Protein AF-A0A7J3NU57-F1 (afdb_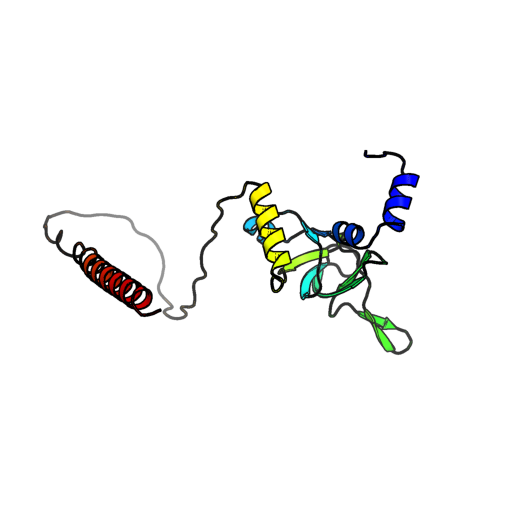monomer_lite)

Structure (mmCIF, N/CA/C/O backbone):
data_AF-A0A7J3NU57-F1
#
_entry.id   AF-A0A7J3NU57-F1
#
loop_
_atom_site.group_PDB
_atom_site.id
_atom_site.type_symbol
_atom_site.label_atom_id
_atom_site.label_alt_id
_atom_site.label_comp_id
_atom_site.label_asym_id
_atom_site.label_entity_id
_atom_site.label_seq_id
_atom_site.pdbx_PDB_ins_code
_atom_site.Cartn_x
_atom_site.Cartn_y
_atom_site.Cartn_z
_atom_site.occupancy
_atom_site.B_iso_or_equiv
_atom_site.auth_seq_id
_atom_site.auth_comp_id
_atom_site.auth_asym_id
_atom_site.auth_atom_id
_atom_site.pdbx_PDB_model_num
ATOM 1 N N . MET A 1 1 ? 10.333 -5.906 22.314 1.00 65.88 1 MET A N 1
ATOM 2 C CA . MET A 1 1 ? 11.473 -4.963 22.363 1.00 65.88 1 MET A CA 1
ATOM 3 C C . MET A 1 1 ? 11.631 -4.238 21.027 1.00 65.88 1 MET A C 1
ATOM 5 O O . MET A 1 1 ? 11.794 -4.886 19.993 1.00 65.88 1 MET A O 1
ATOM 9 N N . GLN A 1 2 ? 11.522 -2.908 21.019 1.00 83.12 2 GLN A N 1
ATOM 10 C CA . GLN A 1 2 ? 11.819 -2.082 19.842 1.00 83.12 2 GLN A CA 1
ATOM 11 C C . GLN A 1 2 ? 13.312 -1.717 19.853 1.00 83.12 2 GLN A C 1
ATOM 13 O O . GLN A 1 2 ? 13.896 -1.556 20.916 1.00 83.12 2 GLN A O 1
ATOM 18 N N . SER A 1 3 ? 13.955 -1.664 18.684 1.00 91.00 3 SER A N 1
ATOM 19 C CA . SER A 1 3 ? 15.371 -1.292 18.563 1.00 91.00 3 SER A CA 1
ATOM 20 C C . SER A 1 3 ? 15.477 -0.050 17.695 1.00 91.00 3 SER A C 1
ATOM 22 O O . SER A 1 3 ? 14.965 -0.067 16.577 1.00 91.00 3 SER A O 1
ATOM 24 N N . SER A 1 4 ? 16.157 0.986 18.181 1.00 93.44 4 SER A N 1
ATOM 25 C CA . SER A 1 4 ? 16.386 2.238 17.443 1.00 93.44 4 SER A CA 1
ATOM 26 C C . SER A 1 4 ? 17.528 2.143 16.422 1.00 93.44 4 SER A C 1
ATOM 28 O O . SER A 1 4 ? 17.742 3.075 15.659 1.00 93.44 4 SER A O 1
ATOM 30 N N . LYS A 1 5 ? 18.268 1.022 16.378 1.00 96.56 5 LYS A N 1
ATOM 31 C CA . LYS A 1 5 ? 19.417 0.833 15.475 1.00 96.56 5 LYS A CA 1
ATOM 32 C C . LYS A 1 5 ? 18.944 0.632 14.021 1.00 96.56 5 LYS A C 1
ATOM 34 O O . LYS A 1 5 ? 18.328 -0.408 13.750 1.00 96.56 5 LYS A O 1
ATOM 39 N N . PRO A 1 6 ? 19.289 1.523 13.065 1.00 96.19 6 PRO A N 1
ATOM 40 C CA . PRO A 1 6 ? 18.802 1.440 11.683 1.00 96.19 6 PRO A CA 1
ATOM 41 C C . PRO A 1 6 ? 19.167 0.128 10.980 1.00 96.19 6 PRO A C 1
ATOM 43 O O . PRO A 1 6 ? 18.325 -0.480 10.319 1.00 96.19 6 PRO A O 1
ATOM 46 N N . SER A 1 7 ? 20.389 -0.374 11.180 1.00 96.31 7 SER A N 1
ATOM 47 C CA . SER A 1 7 ? 20.857 -1.620 10.555 1.00 96.31 7 SER A CA 1
ATOM 48 C C . SER A 1 7 ? 20.013 -2.829 10.973 1.00 96.31 7 SER A C 1
ATOM 50 O O . SER A 1 7 ? 19.651 -3.659 10.138 1.00 96.31 7 SER A O 1
ATOM 52 N N . LYS A 1 8 ? 19.613 -2.900 12.253 1.00 95.12 8 LYS A N 1
ATOM 53 C CA . LYS A 1 8 ? 18.743 -3.973 12.764 1.00 95.12 8 LYS A CA 1
ATOM 54 C C . LYS A 1 8 ? 17.322 -3.866 12.205 1.00 95.12 8 LYS A C 1
ATOM 56 O O . LYS A 1 8 ? 16.709 -4.889 11.906 1.00 95.12 8 LYS A O 1
ATOM 61 N N . GLN A 1 9 ? 16.803 -2.648 12.040 1.00 94.06 9 GLN A N 1
ATOM 62 C CA . GLN A 1 9 ? 15.477 -2.415 11.460 1.00 94.06 9 GLN A CA 1
ATOM 63 C C . GLN A 1 9 ? 15.424 -2.798 9.975 1.00 94.06 9 GLN A C 1
ATOM 65 O O . GLN A 1 9 ? 14.513 -3.518 9.568 1.00 94.06 9 GLN A O 1
ATOM 70 N N . ARG A 1 10 ? 16.430 -2.398 9.182 1.00 94.56 10 ARG A N 1
ATOM 71 C CA . ARG A 1 10 ? 16.537 -2.770 7.761 1.00 94.56 10 ARG A CA 1
ATOM 72 C C . ARG A 1 10 ? 16.638 -4.286 7.591 1.00 94.56 10 ARG A C 1
ATOM 74 O O . ARG A 1 10 ? 15.855 -4.860 6.840 1.00 94.56 10 ARG A O 1
ATOM 81 N N . LYS A 1 11 ? 17.518 -4.949 8.358 1.00 95.12 11 LYS A N 1
ATOM 82 C CA . LYS A 1 11 ? 17.659 -6.418 8.340 1.00 95.12 11 LYS A CA 1
ATOM 83 C C . LYS A 1 11 ? 16.328 -7.123 8.623 1.00 95.12 11 LYS A C 1
ATOM 85 O O . LYS A 1 11 ? 15.969 -8.054 7.908 1.00 95.12 11 LYS A O 1
ATOM 90 N N . ARG A 1 12 ? 15.561 -6.638 9.608 1.00 93.69 12 ARG A N 1
ATOM 91 C CA . ARG A 1 12 ? 14.235 -7.182 9.946 1.00 93.69 12 ARG A CA 1
ATOM 92 C C . ARG A 1 12 ? 13.240 -7.079 8.788 1.00 93.69 12 ARG A C 1
ATOM 94 O O . ARG A 1 12 ? 12.474 -8.012 8.591 1.00 93.69 12 ARG A O 1
ATOM 101 N N . LEU A 1 13 ? 13.243 -5.975 8.040 1.00 92.50 13 LEU A N 1
ATOM 102 C CA . LEU A 1 13 ? 12.336 -5.780 6.904 1.00 92.50 13 LEU A CA 1
ATOM 103 C C . LEU A 1 13 ? 12.678 -6.718 5.738 1.00 92.50 13 LEU A C 1
ATOM 10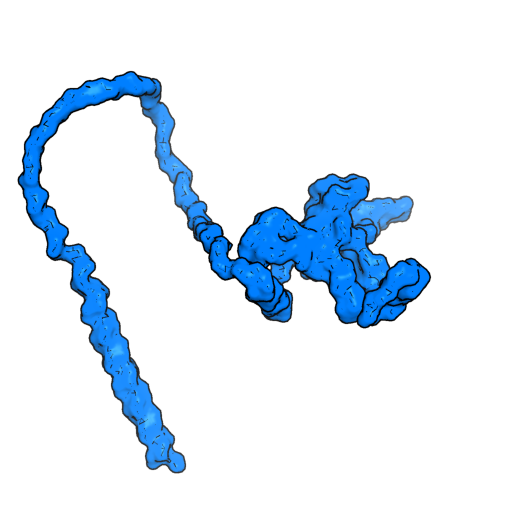5 O O . LEU A 1 13 ? 11.781 -7.336 5.163 1.00 92.50 13 LEU A O 1
ATOM 109 N N . PHE A 1 14 ? 13.965 -6.863 5.415 1.00 93.50 14 PHE A N 1
ATOM 110 C CA . PHE A 1 14 ? 14.414 -7.736 4.325 1.00 93.50 14 PHE A CA 1
ATOM 111 C C . PHE A 1 14 ? 14.212 -9.227 4.632 1.00 93.50 14 PHE A C 1
ATOM 113 O O . PHE A 1 14 ? 13.809 -9.987 3.753 1.00 93.50 14 PHE A O 1
ATOM 120 N N . GLN A 1 15 ? 14.437 -9.640 5.883 1.00 94.94 15 GLN A N 1
ATOM 121 C CA . GLN A 1 15 ? 14.336 -11.039 6.323 1.00 94.94 15 GLN A CA 1
ATOM 122 C C . GLN A 1 15 ? 12.949 -11.419 6.872 1.00 94.94 15 GLN A C 1
ATOM 124 O O . GLN A 1 15 ? 12.775 -12.514 7.400 1.00 94.94 15 GLN A O 1
ATOM 129 N N . ALA A 1 16 ? 11.952 -10.535 6.779 1.00 94.75 16 ALA A N 1
ATOM 130 C CA . ALA A 1 16 ? 10.621 -10.798 7.316 1.00 94.75 16 ALA A CA 1
ATOM 131 C C . ALA A 1 16 ? 9.966 -12.036 6.653 1.00 94.75 16 ALA A C 1
ATOM 133 O O . ALA A 1 16 ? 10.005 -12.152 5.425 1.00 94.75 16 ALA A O 1
ATOM 134 N N . PRO A 1 17 ? 9.300 -12.922 7.417 1.00 96.19 17 PRO A N 1
ATOM 135 C CA . PRO A 1 17 ? 8.424 -13.962 6.872 1.00 96.19 17 PRO A CA 1
ATOM 136 C C . PRO A 1 17 ? 7.126 -13.390 6.283 1.00 96.19 17 PRO A C 1
ATOM 138 O O . PRO A 1 17 ? 6.683 -12.305 6.671 1.00 96.19 17 PRO A O 1
ATOM 141 N N . ASP A 1 18 ? 6.447 -14.140 5.413 1.00 93.81 18 ASP A N 1
ATOM 142 C CA . ASP A 1 18 ? 5.299 -13.650 4.626 1.00 93.81 18 ASP A CA 1
ATOM 143 C C . ASP A 1 18 ? 4.120 -13.113 5.442 1.00 93.81 18 ASP A C 1
ATOM 145 O O . ASP A 1 18 ? 3.503 -12.114 5.061 1.00 93.81 18 ASP A O 1
ATOM 149 N N . HIS A 1 19 ? 3.810 -13.727 6.584 1.00 93.31 19 HIS A N 1
ATOM 150 C CA . HIS A 1 19 ? 2.737 -13.256 7.464 1.00 93.31 19 HIS A CA 1
ATOM 151 C C . HIS A 1 19 ? 3.058 -11.884 8.093 1.00 93.31 19 HIS A C 1
ATOM 153 O O . HIS A 1 19 ? 2.149 -11.118 8.422 1.00 93.31 19 HIS A O 1
ATOM 159 N N . ILE A 1 20 ? 4.347 -11.551 8.241 1.00 94.56 20 ILE A N 1
ATOM 160 C CA . ILE A 1 20 ? 4.811 -10.225 8.664 1.00 94.56 20 ILE A CA 1
ATOM 161 C C . ILE A 1 20 ? 4.818 -9.273 7.465 1.00 94.56 20 ILE A C 1
ATOM 163 O O . ILE A 1 20 ? 4.316 -8.154 7.587 1.00 94.56 20 ILE A O 1
ATOM 167 N N . ARG A 1 21 ? 5.282 -9.722 6.287 1.00 95.00 21 ARG A N 1
ATOM 168 C CA . ARG A 1 21 ? 5.251 -8.914 5.049 1.00 95.00 21 ARG A CA 1
ATOM 169 C C . ARG A 1 21 ? 3.845 -8.431 4.713 1.00 95.00 21 ARG A C 1
ATOM 171 O O . ARG A 1 21 ? 3.657 -7.270 4.360 1.00 95.00 21 ARG A O 1
ATOM 178 N N . TYR A 1 22 ? 2.847 -9.287 4.924 1.00 93.69 22 TYR A N 1
ATOM 179 C CA . TYR A 1 22 ? 1.434 -8.944 4.778 1.00 93.69 22 TYR A CA 1
ATOM 180 C C . TYR A 1 22 ? 1.027 -7.713 5.606 1.00 93.69 22 TYR A C 1
ATOM 182 O O . TYR A 1 22 ? 0.291 -6.856 5.123 1.00 93.69 22 TYR A O 1
ATOM 190 N N . LYS A 1 23 ? 1.536 -7.574 6.837 1.00 92.81 23 LYS A N 1
ATOM 191 C CA . LYS A 1 23 ? 1.236 -6.415 7.694 1.00 92.81 23 LYS A CA 1
ATOM 192 C C . LYS A 1 23 ? 1.899 -5.133 7.186 1.00 92.81 23 LYS A C 1
ATOM 194 O O . LYS A 1 23 ? 1.328 -4.060 7.356 1.00 92.81 23 LYS A O 1
ATOM 199 N N . HIS A 1 24 ? 3.079 -5.241 6.576 1.00 92.75 24 HIS A N 1
ATOM 200 C CA . HIS A 1 24 ? 3.798 -4.105 5.994 1.00 92.75 24 HIS A CA 1
ATOM 201 C C . HIS A 1 24 ? 3.143 -3.586 4.706 1.00 92.75 24 HIS A C 1
ATOM 203 O O . HIS A 1 24 ? 3.213 -2.392 4.426 1.00 92.75 24 HIS A O 1
ATOM 209 N N . LEU A 1 25 ? 2.437 -4.446 3.968 1.00 94.69 25 LEU A N 1
ATOM 210 C CA . LEU A 1 25 ? 1.707 -4.112 2.739 1.00 94.69 25 LEU A CA 1
ATOM 211 C C . LEU A 1 25 ? 0.348 -3.423 2.985 1.00 94.69 25 LEU A C 1
ATOM 213 O O . LEU A 1 25 ? -0.640 -3.678 2.294 1.00 94.69 25 LEU A O 1
ATOM 217 N N . SER A 1 26 ? 0.271 -2.545 3.984 1.00 95.62 26 SER A N 1
ATOM 218 C CA . SER A 1 26 ? -0.945 -1.783 4.280 1.00 95.62 26 SER A CA 1
ATOM 219 C C . SER A 1 26 ? -1.024 -0.483 3.487 1.00 95.62 26 SER A C 1
ATOM 221 O O . SER A 1 26 ? -0.039 0.253 3.426 1.00 95.62 26 SER A O 1
ATOM 223 N N . ALA A 1 27 ? -2.209 -0.162 2.970 1.00 96.69 27 ALA A N 1
ATOM 224 C CA . ALA A 1 27 ? -2.506 1.115 2.329 1.00 96.69 27 ALA A CA 1
ATOM 225 C C . ALA A 1 27 ? -3.570 1.903 3.121 1.00 96.69 27 ALA A C 1
ATOM 227 O O . ALA A 1 27 ? -4.408 1.309 3.816 1.00 96.69 27 ALA A O 1
ATOM 228 N N . PRO A 1 28 ? -3.538 3.247 3.074 1.00 96.44 28 PRO A N 1
ATOM 229 C CA . PRO A 1 28 ? -4.592 4.087 3.632 1.00 96.44 28 PRO A CA 1
ATOM 230 C C . PRO A 1 28 ? -5.934 3.858 2.926 1.00 96.44 28 PRO A C 1
ATOM 232 O O . PRO A 1 28 ? -5.987 3.694 1.709 1.00 96.44 28 PRO A O 1
ATOM 235 N N . LEU A 1 29 ? -7.018 3.892 3.700 1.00 96.06 29 LEU A N 1
ATOM 236 C CA . LEU A 1 29 ? -8.383 3.873 3.170 1.00 96.06 29 LEU A CA 1
ATOM 237 C C . LEU A 1 29 ? -8.817 5.276 2.715 1.00 96.06 29 LEU A C 1
ATOM 239 O O . LEU A 1 29 ? -8.337 6.283 3.255 1.00 96.06 29 LEU A O 1
ATOM 243 N N . SER A 1 30 ? -9.754 5.332 1.768 1.00 96.75 30 SER A N 1
ATOM 244 C CA . SER A 1 30 ? -10.418 6.568 1.354 1.00 96.75 30 SER A CA 1
ATOM 245 C C . SER A 1 30 ? -11.133 7.247 2.530 1.00 96.75 30 SER A C 1
ATOM 247 O O . SER A 1 30 ? -11.535 6.580 3.487 1.00 96.75 30 SER A O 1
ATOM 249 N N . PRO A 1 31 ? -11.298 8.582 2.515 1.00 94.50 31 PRO A N 1
ATOM 250 C CA . PRO A 1 31 ? -12.002 9.292 3.582 1.00 94.50 31 PRO A CA 1
ATOM 251 C C . PRO A 1 31 ? -13.411 8.749 3.862 1.00 94.50 31 PRO A C 1
ATOM 253 O O . PRO A 1 31 ? -13.836 8.756 5.014 1.00 94.50 31 PRO A O 1
ATOM 256 N N . GLU A 1 32 ? -14.099 8.244 2.840 1.00 93.19 32 GLU A N 1
ATOM 257 C CA . GLU A 1 32 ? -15.425 7.619 2.937 1.00 93.19 32 GLU A CA 1
ATOM 258 C C . GLU A 1 32 ? -15.366 6.303 3.722 1.00 93.19 32 GLU A C 1
ATOM 260 O O . GLU A 1 32 ? -15.970 6.192 4.789 1.00 93.19 32 GLU A O 1
ATOM 265 N N . LEU A 1 33 ? -14.519 5.362 3.295 1.00 93.44 33 LEU A N 1
ATOM 266 C CA . LEU A 1 33 ? -14.323 4.079 3.982 1.00 93.44 33 LEU A CA 1
ATOM 267 C C . LEU A 1 33 ? -13.800 4.253 5.414 1.00 93.44 33 LEU A C 1
ATOM 269 O O . LEU A 1 33 ? -14.106 3.474 6.321 1.00 93.44 33 LEU A O 1
ATOM 273 N N . ARG A 1 34 ? -12.999 5.298 5.647 1.00 93.50 34 ARG A N 1
ATOM 274 C CA . ARG A 1 34 ? -12.515 5.652 6.985 1.00 93.50 34 ARG A CA 1
ATOM 275 C C . ARG A 1 34 ? -13.645 6.080 7.912 1.00 93.50 34 ARG A C 1
ATOM 277 O O . ARG A 1 34 ? -13.573 5.749 9.093 1.00 93.50 34 ARG A O 1
ATOM 284 N N . LYS A 1 35 ? -14.645 6.810 7.408 1.00 90.75 35 LYS A N 1
ATOM 285 C CA . LYS A 1 35 ? -15.826 7.210 8.187 1.00 90.75 35 LYS A CA 1
ATOM 286 C C . LYS A 1 35 ? -16.706 5.999 8.497 1.00 90.75 35 LYS A C 1
ATOM 288 O O . LYS A 1 35 ? -17.106 5.826 9.641 1.00 90.75 35 LYS A O 1
ATOM 293 N N . GLU A 1 36 ? -16.932 5.130 7.516 1.00 89.75 36 GLU A N 1
ATOM 294 C CA . GLU A 1 36 ? -17.799 3.953 7.658 1.00 89.75 36 GLU A CA 1
ATOM 295 C C . GLU A 1 36 ? -17.249 2.906 8.647 1.00 89.75 36 GLU A C 1
ATOM 297 O O . GLU A 1 36 ? -17.958 2.367 9.514 1.00 89.75 36 GLU A O 1
ATOM 302 N N . HIS A 1 37 ? -15.957 2.594 8.522 1.00 89.38 37 HIS A N 1
ATOM 303 C CA . HIS A 1 37 ? -15.331 1.526 9.299 1.00 89.38 37 HIS A CA 1
ATOM 304 C C . HIS A 1 37 ? -14.524 2.031 10.503 1.00 89.38 37 HIS A C 1
ATOM 306 O O . HIS A 1 37 ? -14.198 1.235 11.383 1.00 89.38 37 HIS A O 1
ATOM 312 N N . GLY A 1 38 ? -14.183 3.323 10.570 1.00 89.25 38 GLY A N 1
ATOM 313 C CA . GLY A 1 38 ? -13.399 3.910 11.668 1.00 89.25 38 GLY A CA 1
ATOM 314 C C . GLY A 1 38 ? -11.912 3.521 11.669 1.00 89.25 38 GLY A C 1
ATOM 315 O O . GLY A 1 38 ? -11.205 3.714 12.661 1.00 89.25 38 GLY A O 1
ATOM 316 N N . ILE A 1 39 ? -11.405 2.948 10.573 1.00 92.38 39 ILE A N 1
ATOM 317 C CA . ILE A 1 39 ? -10.042 2.403 10.469 1.00 92.38 39 ILE A CA 1
ATOM 318 C C . ILE A 1 39 ? -9.213 3.268 9.525 1.00 92.38 39 ILE A C 1
ATOM 320 O O . ILE A 1 39 ? -9.708 3.724 8.504 1.00 92.38 39 ILE A O 1
ATOM 324 N N . ARG A 1 40 ? -7.926 3.484 9.836 1.00 92.50 40 ARG A N 1
ATOM 325 C CA . ARG A 1 40 ? -7.038 4.303 8.991 1.00 92.50 40 ARG A CA 1
ATOM 326 C C . ARG A 1 40 ? -6.504 3.564 7.760 1.00 92.50 40 ARG A C 1
ATOM 328 O O . ARG A 1 40 ? -6.40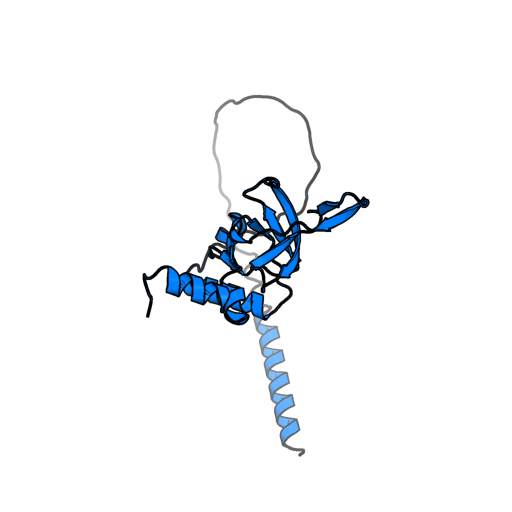2 4.174 6.697 1.00 92.50 40 ARG A O 1
ATOM 335 N N . SER A 1 41 ? -6.114 2.301 7.918 1.00 94.38 41 SER A N 1
ATOM 336 C CA . SER A 1 41 ? -5.454 1.505 6.878 1.00 94.38 41 SER A CA 1
ATOM 337 C C . SER A 1 41 ? -5.740 0.009 7.008 1.00 94.38 41 SER A C 1
ATOM 339 O O . SER A 1 41 ? -5.962 -0.524 8.107 1.00 94.38 41 SER A O 1
ATOM 341 N N . LEU A 1 42 ? -5.682 -0.678 5.867 1.00 94.31 42 LEU A N 1
ATOM 342 C CA . LEU A 1 42 ? -5.802 -2.129 5.756 1.00 94.31 42 LEU A CA 1
ATOM 343 C C . LEU A 1 42 ? -4.730 -2.697 4.813 1.00 94.31 42 LEU A C 1
ATOM 345 O O . LEU A 1 42 ? -4.275 -1.989 3.915 1.00 94.31 42 LEU A O 1
ATOM 349 N N . PRO A 1 43 ? -4.303 -3.958 5.018 1.00 95.06 43 PRO A N 1
ATOM 350 C CA . PRO A 1 43 ? -3.502 -4.690 4.041 1.00 95.06 43 PRO A CA 1
ATOM 351 C C . PRO A 1 43 ? -4.222 -4.797 2.696 1.00 95.06 43 PRO A C 1
ATOM 353 O O . PRO A 1 43 ? -5.399 -5.176 2.655 1.00 95.06 43 PRO A O 1
ATOM 356 N N . VAL A 1 44 ? -3.512 -4.478 1.616 1.00 95.75 44 VAL A N 1
ATOM 357 C CA . VAL A 1 44 ? -4.055 -4.559 0.255 1.00 95.75 44 VAL A CA 1
ATOM 358 C C . VAL A 1 44 ? -4.188 -6.022 -0.167 1.00 95.75 44 VAL A C 1
ATOM 360 O O . VAL A 1 44 ? -3.311 -6.839 0.127 1.00 95.75 44 VAL A O 1
ATOM 363 N N . ARG A 1 45 ? -5.281 -6.354 -0.854 1.00 94.31 45 ARG A N 1
ATOM 364 C CA . ARG A 1 45 ? -5.544 -7.675 -1.430 1.00 94.31 45 ARG A CA 1
ATOM 365 C C . ARG A 1 45 ? -5.866 -7.542 -2.920 1.00 94.31 45 ARG A C 1
ATOM 367 O O . ARG A 1 45 ? -6.241 -6.470 -3.389 1.00 94.31 45 ARG A O 1
ATOM 374 N N . SER A 1 46 ? -5.705 -8.635 -3.661 1.00 94.81 46 SER A N 1
ATOM 375 C CA . SER A 1 46 ? -6.224 -8.734 -5.025 1.00 94.81 46 SER A CA 1
ATOM 376 C C . SER A 1 46 ? -7.731 -8.461 -5.044 1.00 94.81 46 SER A C 1
ATOM 378 O O . SER A 1 46 ? -8.458 -8.860 -4.133 1.00 94.81 46 SER A O 1
ATOM 380 N N . GLY A 1 47 ? -8.184 -7.732 -6.061 1.00 94.75 47 GLY A N 1
ATOM 381 C CA . GLY A 1 47 ? -9.574 -7.306 -6.214 1.00 94.75 47 GLY A CA 1
ATOM 382 C C . GLY A 1 47 ? -9.970 -6.037 -5.448 1.00 94.75 47 GLY A C 1
ATOM 383 O O . GLY A 1 47 ? -11.060 -5.525 -5.690 1.00 94.75 47 GLY A O 1
ATOM 384 N N . ASP A 1 48 ? -9.120 -5.484 -4.572 1.00 96.06 48 ASP A N 1
ATOM 385 C CA . ASP A 1 48 ? -9.356 -4.134 -4.039 1.00 96.06 48 ASP A CA 1
ATOM 386 C C . ASP A 1 48 ? -9.245 -3.104 -5.177 1.00 96.06 48 ASP A C 1
ATOM 388 O O . ASP A 1 48 ? -8.380 -3.220 -6.048 1.00 96.06 48 ASP A O 1
ATOM 392 N N . THR A 1 49 ? -10.089 -2.069 -5.161 1.00 96.56 49 THR A N 1
ATOM 393 C CA . THR A 1 49 ? -9.931 -0.920 -6.065 1.00 96.56 49 THR A CA 1
ATOM 394 C C . THR A 1 49 ? -9.092 0.136 -5.381 1.00 96.56 49 THR A C 1
ATOM 396 O O . THR A 1 49 ? -9.292 0.459 -4.204 1.00 96.56 49 THR A O 1
ATOM 399 N N . VAL A 1 50 ? -8.130 0.665 -6.119 1.00 97.38 50 VAL A N 1
ATOM 400 C CA . VAL A 1 50 ? -7.119 1.549 -5.585 1.00 97.38 50 VAL A CA 1
ATOM 401 C C . VAL A 1 50 ? -6.881 2.756 -6.478 1.00 97.38 50 VAL A C 1
ATOM 403 O O . VAL A 1 50 ? -6.985 2.675 -7.696 1.00 97.38 50 VAL A O 1
ATOM 406 N N . ARG A 1 51 ? -6.502 3.868 -5.850 1.00 97.06 51 ARG A N 1
ATOM 407 C CA . ARG A 1 51 ? -6.084 5.113 -6.489 1.00 97.06 51 ARG A CA 1
ATOM 408 C C . ARG A 1 51 ? -4.634 5.424 -6.159 1.00 97.06 51 ARG A C 1
ATOM 410 O O . ARG A 1 51 ? -4.247 5.438 -4.989 1.00 97.06 51 ARG A O 1
ATOM 417 N N . VAL A 1 52 ? -3.823 5.727 -7.162 1.00 97.31 52 VAL A N 1
ATOM 418 C CA . VAL A 1 52 ? -2.429 6.137 -6.966 1.00 97.31 52 VAL A CA 1
ATOM 419 C C . VAL A 1 52 ? -2.379 7.602 -6.521 1.00 97.31 52 VAL A C 1
ATOM 421 O O . VAL A 1 52 ? -2.918 8.495 -7.168 1.00 97.31 52 VAL A O 1
ATOM 424 N N . MET A 1 53 ? -1.714 7.865 -5.397 1.00 96.44 53 MET A N 1
ATOM 425 C CA . MET A 1 53 ? -1.622 9.192 -4.773 1.00 96.44 53 MET A CA 1
ATOM 426 C C . MET A 1 53 ? -0.314 9.925 -5.094 1.00 96.44 53 MET A C 1
ATOM 428 O O . MET A 1 53 ? -0.273 11.154 -5.041 1.00 96.44 53 MET A O 1
ATOM 432 N N . ARG A 1 54 ? 0.774 9.187 -5.346 1.00 95.88 54 ARG A N 1
ATOM 433 C CA . ARG A 1 54 ? 2.135 9.728 -5.515 1.00 95.88 54 ARG A CA 1
ATOM 434 C C . ARG A 1 54 ? 2.873 9.030 -6.660 1.00 95.88 54 ARG A C 1
ATOM 436 O O . ARG A 1 54 ? 2.683 7.830 -6.854 1.00 95.88 54 ARG A O 1
ATOM 443 N N . GLY A 1 55 ? 3.796 9.751 -7.295 1.00 95.31 55 GLY A N 1
ATOM 444 C CA . GLY A 1 55 ? 4.578 9.291 -8.449 1.00 95.31 55 GLY A CA 1
ATOM 445 C C . GLY A 1 55 ? 3.944 9.699 -9.777 1.00 95.31 55 GLY A C 1
ATOM 446 O O . GLY A 1 55 ? 2.967 10.445 -9.781 1.00 95.31 55 GLY A O 1
ATOM 447 N N . ASP A 1 56 ? 4.490 9.179 -10.872 1.00 93.81 56 ASP A N 1
ATOM 448 C CA . ASP A 1 56 ? 4.142 9.588 -12.243 1.00 93.81 56 ASP A CA 1
ATOM 449 C C . ASP A 1 56 ? 2.679 9.282 -12.583 1.00 93.81 56 ASP A C 1
ATOM 451 O O . ASP A 1 56 ? 1.977 10.075 -13.195 1.00 93.81 56 ASP A O 1
ATOM 455 N N . TYR A 1 57 ? 2.174 8.164 -12.064 1.00 94.31 57 TYR A N 1
AT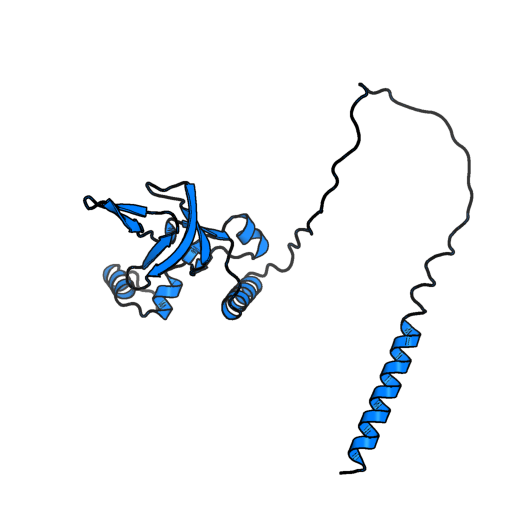OM 456 C CA . TYR A 1 57 ? 0.811 7.687 -12.298 1.00 94.31 57 TYR A CA 1
ATOM 457 C C . TYR A 1 57 ? -0.215 8.232 -11.296 1.00 94.31 57 TYR A C 1
ATOM 459 O O . TYR A 1 57 ? -1.214 7.580 -10.993 1.00 94.31 57 TYR A O 1
ATOM 467 N N . LYS A 1 58 ? 0.041 9.400 -10.700 1.00 95.94 58 LYS A N 1
ATOM 468 C CA . LYS A 1 58 ? -0.866 10.013 -9.723 1.00 95.94 58 LYS A CA 1
ATOM 469 C C . LYS A 1 58 ? -2.241 10.267 -10.347 1.00 95.94 58 LYS A C 1
ATOM 471 O O . LYS A 1 58 ? -2.354 10.843 -11.417 1.00 95.94 58 LYS A O 1
ATOM 476 N N . GLY A 1 59 ? -3.293 9.904 -9.619 1.00 95.25 59 GLY A N 1
ATOM 477 C CA . GLY A 1 59 ? -4.676 10.058 -10.065 1.00 95.25 59 GLY A CA 1
ATOM 478 C C . GLY A 1 59 ? -5.233 8.836 -10.786 1.00 95.25 59 GLY A C 1
ATOM 479 O O . GLY A 1 59 ? -6.450 8.728 -10.864 1.00 95.25 59 GLY A O 1
ATOM 480 N N . PHE A 1 60 ? -4.383 7.897 -11.212 1.00 96.69 60 PHE A N 1
ATOM 481 C CA . PHE A 1 60 ? -4.829 6.651 -11.822 1.00 96.69 60 PHE A CA 1
ATOM 482 C C . PHE A 1 60 ? -5.607 5.789 -10.820 1.00 96.69 60 PHE A C 1
ATOM 484 O O . PHE A 1 60 ? -5.172 5.610 -9.674 1.00 96.69 60 PHE A O 1
ATOM 491 N N . GLU A 1 61 ? -6.735 5.241 -11.264 1.00 96.44 61 GLU A N 1
ATOM 492 C CA . GLU A 1 61 ? -7.586 4.333 -10.502 1.00 96.44 61 GLU A CA 1
ATOM 493 C C . GLU A 1 61 ? -7.687 2.990 -11.220 1.00 96.44 61 GLU A C 1
ATOM 495 O O . GLU A 1 61 ? -7.869 2.936 -12.431 1.00 96.44 61 GLU A O 1
ATOM 500 N N . GLY A 1 62 ? -7.580 1.896 -10.471 1.00 96.44 62 GLY A N 1
ATOM 501 C CA . GLY A 1 62 ? -7.680 0.556 -11.036 1.00 96.44 62 GLY A CA 1
ATOM 502 C C . GLY A 1 62 ? -7.823 -0.512 -9.964 1.00 96.44 62 GLY A C 1
ATOM 503 O O . GLY A 1 62 ? -7.647 -0.255 -8.768 1.00 96.44 62 GLY A O 1
ATOM 504 N N . LYS A 1 63 ? -8.160 -1.732 -10.378 1.00 97.25 63 LYS A N 1
ATOM 505 C CA . LYS A 1 63 ? -8.211 -2.882 -9.472 1.00 97.25 63 LYS A CA 1
ATOM 506 C C . LYS A 1 63 ? -6.819 -3.460 -9.269 1.00 97.25 63 LYS A C 1
ATOM 508 O O . LYS A 1 63 ? -5.968 -3.424 -10.152 1.00 97.25 63 LYS A O 1
ATOM 513 N N . VAL A 1 64 ? -6.571 -4.018 -8.094 1.00 97.06 64 VAL A N 1
ATOM 514 C CA . VAL A 1 64 ? -5.329 -4.737 -7.818 1.00 97.06 64 VAL A CA 1
ATOM 515 C C . VAL A 1 64 ? -5.401 -6.127 -8.442 1.00 97.06 64 VAL A C 1
ATOM 517 O O . VAL A 1 64 ? -6.208 -6.949 -8.009 1.00 97.06 64 VAL A O 1
ATOM 520 N N . LEU A 1 65 ? -4.522 -6.406 -9.406 1.00 96.12 65 LEU A N 1
ATOM 521 C CA . LEU A 1 65 ? -4.406 -7.725 -10.034 1.00 96.12 65 LEU A CA 1
ATOM 522 C C . LEU A 1 65 ? -3.720 -8.709 -9.089 1.00 96.12 65 LEU A C 1
ATOM 524 O O . LEU A 1 65 ? -4.296 -9.714 -8.674 1.00 96.12 65 LEU A O 1
ATOM 528 N N . ARG A 1 66 ? -2.479 -8.392 -8.704 1.00 95.06 66 ARG A N 1
ATOM 529 C CA . ARG A 1 66 ? -1.657 -9.241 -7.837 1.00 95.06 66 ARG A CA 1
ATOM 530 C C . ARG A 1 66 ? -0.835 -8.426 -6.849 1.00 95.06 66 ARG A C 1
ATOM 532 O O . ARG A 1 66 ? -0.523 -7.253 -7.074 1.00 95.06 66 ARG A O 1
ATOM 539 N N . VAL A 1 67 ? -0.478 -9.081 -5.748 1.00 95.81 67 VAL A N 1
ATOM 540 C CA . VAL A 1 67 ? 0.312 -8.513 -4.654 1.00 95.81 67 VAL A CA 1
ATOM 541 C C . VAL A 1 67 ? 1.551 -9.376 -4.442 1.00 95.81 67 VAL A C 1
ATOM 543 O O . VAL A 1 67 ? 1.455 -10.491 -3.924 1.00 95.81 67 VAL A O 1
ATOM 546 N N . ASP A 1 68 ? 2.716 -8.828 -4.775 1.00 95.31 68 ASP A N 1
ATOM 547 C CA . ASP A 1 68 ? 3.999 -9.508 -4.634 1.00 95.31 68 ASP A CA 1
ATOM 548 C C . ASP A 1 68 ? 4.613 -9.158 -3.277 1.00 95.31 68 ASP A C 1
ATOM 550 O O . ASP A 1 68 ? 5.205 -8.095 -3.056 1.00 95.31 68 ASP A O 1
ATOM 554 N N . ARG A 1 69 ? 4.474 -10.090 -2.328 1.00 93.56 69 ARG A N 1
ATOM 555 C CA . ARG A 1 69 ? 4.968 -9.910 -0.953 1.00 93.56 69 ARG A CA 1
ATOM 556 C C . ARG A 1 69 ? 6.485 -9.948 -0.856 1.00 93.56 69 ARG A C 1
ATOM 558 O O . ARG A 1 69 ? 7.043 -9.331 0.049 1.00 93.56 69 ARG A O 1
ATOM 565 N N . LYS A 1 70 ? 7.157 -10.631 -1.785 1.00 92.44 70 LYS A N 1
ATOM 566 C CA . LYS A 1 70 ? 8.619 -10.733 -1.793 1.00 92.44 70 LYS A CA 1
ATOM 567 C C . LYS A 1 70 ? 9.278 -9.367 -2.011 1.00 92.44 70 LYS A C 1
ATOM 569 O O . LYS A 1 70 ? 10.205 -9.016 -1.288 1.00 92.44 70 LYS A O 1
ATOM 574 N N . GLU A 1 71 ? 8.743 -8.590 -2.947 1.00 92.69 71 GLU A N 1
ATOM 575 C CA . GLU A 1 71 ? 9.290 -7.292 -3.365 1.00 92.69 71 GLU A CA 1
ATOM 576 C C . GLU A 1 71 ? 8.579 -6.090 -2.730 1.00 92.69 71 GLU A C 1
ATOM 578 O O . GLU A 1 71 ? 8.981 -4.944 -2.933 1.00 92.69 71 GLU A O 1
ATOM 583 N N . TYR A 1 72 ? 7.527 -6.338 -1.946 1.00 95.38 72 TYR A N 1
ATOM 584 C CA . TYR A 1 72 ? 6.642 -5.315 -1.388 1.00 95.38 72 TYR A CA 1
ATOM 585 C C . TYR A 1 72 ? 5.965 -4.445 -2.466 1.00 95.38 72 TYR A C 1
ATOM 587 O O . TYR A 1 72 ? 5.789 -3.232 -2.299 1.00 95.38 72 TYR A O 1
ATOM 595 N N . ARG A 1 73 ? 5.587 -5.062 -3.592 1.00 96.31 73 ARG A N 1
ATOM 596 C CA . ARG A 1 73 ? 4.991 -4.385 -4.751 1.00 96.31 73 ARG A CA 1
ATOM 597 C C . ARG A 1 73 ? 3.597 -4.912 -5.063 1.00 96.31 73 ARG A C 1
ATOM 599 O O . ARG A 1 73 ? 3.227 -6.031 -4.723 1.00 96.31 73 ARG A O 1
ATOM 606 N N . ILE A 1 74 ? 2.815 -4.056 -5.698 1.00 96.94 74 ILE A N 1
ATOM 607 C CA . ILE A 1 74 ? 1.441 -4.283 -6.118 1.00 96.94 74 ILE A CA 1
ATOM 608 C C . ILE A 1 74 ? 1.349 -3.901 -7.586 1.00 96.94 74 ILE A C 1
ATOM 610 O O . ILE A 1 74 ? 1.963 -2.919 -8.011 1.00 96.94 74 ILE A O 1
ATOM 614 N N . TYR A 1 75 ? 0.565 -4.670 -8.329 1.00 97.12 75 TYR A N 1
ATOM 615 C CA . TYR A 1 75 ? 0.289 -4.424 -9.735 1.00 97.12 75 TYR A CA 1
ATOM 616 C C . TYR A 1 75 ? -1.181 -4.080 -9.886 1.00 97.12 75 TYR A C 1
ATOM 618 O O . TYR A 1 75 ? -2.056 -4.782 -9.369 1.00 97.12 75 TYR A O 1
ATOM 626 N N . ILE A 1 76 ? -1.423 -2.969 -10.565 1.00 96.69 76 ILE A N 1
ATOM 627 C CA . ILE A 1 76 ? -2.748 -2.402 -10.769 1.00 96.69 76 ILE A CA 1
ATOM 628 C C . ILE A 1 76 ? -3.140 -2.673 -12.221 1.00 96.69 76 ILE A C 1
ATOM 630 O O . ILE A 1 76 ? -2.313 -2.566 -13.125 1.00 96.69 76 ILE A O 1
ATOM 634 N N . GLU A 1 77 ? -4.389 -3.063 -12.427 1.00 95.50 77 GLU A N 1
ATOM 635 C CA . GLU A 1 77 ? -4.992 -3.255 -13.739 1.00 95.50 77 GLU A CA 1
ATOM 636 C C . GLU A 1 77 ? -4.961 -1.956 -14.550 1.00 95.50 77 GLU A C 1
ATOM 638 O O . GLU A 1 77 ? -5.199 -0.879 -14.007 1.00 95.50 77 GLU A O 1
ATOM 643 N N . GLY A 1 78 ? -4.621 -2.056 -15.836 1.00 93.19 78 GLY A N 1
ATOM 644 C CA . GLY A 1 78 ? -4.473 -0.907 -16.734 1.00 93.19 78 GLY A CA 1
ATOM 645 C C . GLY A 1 78 ? -3.211 -0.071 -16.499 1.00 93.19 78 GLY A C 1
ATOM 646 O O . GLY A 1 78 ? -2.917 0.817 -17.293 1.00 93.19 78 GLY A O 1
ATOM 647 N N . LEU A 1 79 ? -2.431 -0.363 -15.451 1.00 95.12 79 LEU A N 1
ATOM 648 C CA . LEU A 1 79 ? -1.170 0.319 -15.204 1.00 95.12 79 LEU A CA 1
ATOM 649 C C . LEU A 1 79 ? 0.003 -0.432 -15.834 1.00 95.12 79 LEU A C 1
ATOM 651 O O . LEU A 1 79 ? 0.741 -1.172 -15.171 1.00 95.12 79 LEU A O 1
ATOM 655 N N . THR A 1 80 ? 0.168 -0.225 -17.132 1.00 95.88 80 THR A N 1
ATOM 656 C CA . THR A 1 80 ? 1.189 -0.871 -17.955 1.00 95.88 80 THR A CA 1
ATOM 657 C C . THR A 1 80 ? 2.193 0.131 -18.512 1.00 95.88 80 THR A C 1
ATOM 659 O O . THR A 1 80 ? 1.925 1.323 -18.630 1.00 95.88 80 THR A O 1
ATOM 662 N N . ARG A 1 81 ? 3.375 -0.377 -18.855 1.00 94.69 81 ARG A N 1
ATOM 663 C CA . ARG A 1 81 ? 4.372 0.296 -19.688 1.00 94.69 81 ARG A CA 1
ATOM 664 C C . ARG A 1 81 ? 4.710 -0.600 -20.871 1.00 94.69 81 ARG A C 1
ATOM 666 O O . ARG A 1 81 ? 4.781 -1.820 -20.707 1.00 94.69 81 ARG A O 1
ATOM 673 N N . GLU A 1 82 ? 4.939 -0.001 -22.024 1.00 95.94 82 GLU A N 1
ATOM 674 C CA . GLU A 1 82 ? 5.397 -0.713 -23.215 1.00 95.94 82 GLU A CA 1
ATOM 675 C C . GLU A 1 82 ? 6.914 -0.913 -23.151 1.00 95.94 82 GLU A C 1
ATOM 677 O O . GLU A 1 82 ? 7.661 -0.038 -22.703 1.00 95.94 82 GLU A O 1
ATOM 682 N N . LYS A 1 83 ? 7.370 -2.106 -23.528 1.00 96.75 83 LYS A N 1
ATOM 683 C CA . LYS A 1 83 ? 8.784 -2.389 -23.788 1.00 96.75 83 LYS A CA 1
ATOM 684 C C . LYS A 1 83 ? 9.129 -2.040 -25.234 1.00 96.75 83 LYS A C 1
ATOM 686 O O . LYS A 1 83 ? 8.242 -1.921 -26.070 1.00 96.75 83 LYS A O 1
ATOM 691 N N . VAL A 1 84 ? 10.427 -1.971 -25.530 1.00 97.25 84 VAL A N 1
ATOM 692 C CA . VAL A 1 84 ? 10.945 -1.784 -26.899 1.00 97.25 84 VAL A CA 1
ATOM 693 C C . VAL A 1 84 ? 10.432 -2.877 -27.846 1.00 97.25 84 VAL A C 1
ATOM 695 O O . VAL A 1 84 ? 10.111 -2.594 -28.991 1.00 97.25 84 VAL A O 1
ATOM 698 N N . ASP A 1 85 ? 10.249 -4.096 -27.335 1.00 95.44 85 ASP A N 1
ATOM 699 C CA . ASP A 1 85 ? 9.709 -5.238 -28.087 1.00 95.44 85 ASP A CA 1
ATOM 700 C C . ASP A 1 85 ? 8.188 -5.144 -28.361 1.00 95.44 85 ASP A C 1
ATOM 702 O O . ASP A 1 85 ? 7.591 -6.097 -28.850 1.00 95.44 85 ASP A O 1
ATOM 706 N N . GLY A 1 86 ? 7.516 -4.061 -27.945 1.00 93.50 86 GLY A N 1
ATOM 707 C CA . GLY A 1 86 ? 6.062 -3.867 -28.064 1.00 93.50 86 GLY A CA 1
ATOM 708 C C . GLY A 1 86 ? 5.218 -4.604 -27.014 1.00 93.50 86 GLY A C 1
ATOM 709 O O . GLY A 1 86 ? 4.013 -4.391 -26.913 1.00 93.50 86 GLY A O 1
ATOM 710 N N . THR A 1 87 ? 5.827 -5.453 -26.179 1.00 95.81 87 THR A N 1
ATOM 711 C CA . THR A 1 87 ? 5.107 -6.148 -25.098 1.00 95.81 87 THR A CA 1
ATOM 712 C C . THR A 1 87 ? 4.774 -5.210 -23.933 1.00 95.81 87 THR A C 1
ATOM 714 O O . THR A 1 87 ? 5.616 -4.443 -23.459 1.00 95.81 87 THR A O 1
ATOM 717 N N . THR A 1 88 ? 3.548 -5.297 -23.408 1.00 95.69 88 THR A N 1
ATOM 718 C CA . THR A 1 88 ? 3.112 -4.508 -22.245 1.00 95.69 88 THR A CA 1
ATOM 719 C C . THR A 1 88 ? 3.462 -5.206 -20.934 1.00 95.69 88 THR A C 1
ATOM 721 O O . THR A 1 88 ? 3.097 -6.362 -20.716 1.00 95.69 88 THR A O 1
ATOM 724 N N . VAL A 1 89 ? 4.113 -4.495 -20.012 1.00 95.38 89 VAL A N 1
ATOM 725 C CA . VAL A 1 89 ? 4.435 -4.996 -18.669 1.00 95.38 89 VAL A CA 1
ATOM 726 C C . VAL A 1 89 ? 3.788 -4.127 -17.604 1.00 95.38 89 VAL A C 1
ATOM 728 O O . VAL A 1 89 ? 3.817 -2.902 -17.673 1.00 95.38 89 VAL A O 1
ATOM 731 N N . LEU A 1 90 ? 3.236 -4.771 -16.579 1.00 95.56 90 LEU A N 1
ATOM 732 C CA . LEU A 1 90 ? 2.624 -4.090 -15.443 1.00 95.56 90 LEU A CA 1
ATOM 733 C C . LEU A 1 90 ? 3.671 -3.334 -14.615 1.00 95.56 90 LEU A C 1
ATOM 735 O O . LEU A 1 90 ? 4.758 -3.844 -14.328 1.00 95.56 90 LEU A O 1
ATOM 739 N N . VAL A 1 91 ? 3.321 -2.129 -14.176 1.00 95.31 91 VAL A N 1
ATOM 740 C CA . VAL A 1 91 ? 4.219 -1.281 -13.387 1.00 95.31 91 VAL A CA 1
ATOM 741 C C . VAL A 1 91 ? 4.132 -1.636 -11.893 1.00 95.31 91 VAL A C 1
ATOM 743 O O . VAL A 1 91 ? 3.044 -1.600 -11.313 1.00 95.31 91 VAL A O 1
ATOM 746 N N . PRO A 1 92 ? 5.263 -1.926 -11.215 1.00 96.00 92 PRO A N 1
ATOM 747 C CA . PRO A 1 92 ? 5.264 -2.286 -9.800 1.00 96.00 92 PRO A CA 1
ATOM 748 C C . PRO A 1 92 ? 5.162 -1.059 -8.879 1.00 96.00 92 PRO A C 1
ATOM 750 O O . PRO A 1 92 ? 6.087 -0.245 -8.742 1.00 96.00 92 PRO A O 1
ATOM 753 N N . ILE A 1 93 ? 4.073 -0.965 -8.119 1.00 96.44 93 ILE A N 1
ATOM 754 C CA . ILE A 1 93 ? 3.816 0.136 -7.185 1.00 96.44 93 ILE A CA 1
ATOM 755 C C . ILE A 1 93 ? 3.882 -0.329 -5.727 1.00 96.44 93 ILE A C 1
ATOM 757 O O . ILE A 1 93 ? 3.400 -1.392 -5.363 1.00 96.44 93 ILE A O 1
ATOM 761 N N . HIS A 1 94 ? 4.475 0.490 -4.854 1.00 96.44 94 HIS A N 1
ATOM 762 C CA . HIS A 1 94 ? 4.446 0.254 -3.407 1.00 96.44 94 HIS A CA 1
ATOM 763 C C . HIS A 1 94 ? 3.100 0.719 -2.804 1.00 96.44 94 HIS A C 1
ATOM 765 O O . HIS A 1 94 ? 2.696 1.849 -3.099 1.00 96.44 94 HIS A O 1
ATOM 771 N N . PRO A 1 95 ? 2.442 -0.050 -1.908 1.00 95.94 95 PRO A N 1
ATOM 772 C CA . PRO A 1 95 ? 1.119 0.283 -1.350 1.00 95.94 95 PRO A CA 1
ATOM 773 C C . PRO A 1 95 ? 1.034 1.644 -0.666 1.00 95.94 95 PRO A C 1
ATOM 775 O O . PRO A 1 95 ? 0.002 2.298 -0.732 1.00 95.94 95 PRO A O 1
ATOM 778 N N . SER A 1 96 ? 2.110 2.118 -0.032 1.00 95.88 96 SER A N 1
ATOM 779 C CA . SER A 1 96 ? 2.106 3.440 0.618 1.00 95.88 96 SER A CA 1
ATOM 780 C C . SER A 1 96 ? 1.912 4.611 -0.354 1.00 95.88 96 SER A C 1
ATOM 782 O O . SER A 1 96 ? 1.611 5.717 0.087 1.00 95.88 96 SER A O 1
ATOM 784 N N . LYS A 1 97 ? 2.105 4.396 -1.664 1.00 96.31 97 LYS A N 1
ATOM 785 C CA . LYS A 1 97 ? 1.837 5.396 -2.711 1.00 96.31 97 LYS A CA 1
ATOM 786 C C . LYS A 1 97 ? 0.378 5.388 -3.170 1.00 96.31 97 LYS A C 1
ATOM 788 O O . LYS A 1 97 ? 0.021 6.166 -4.046 1.00 96.31 97 LYS A O 1
ATOM 793 N N . VAL A 1 98 ? -0.445 4.514 -2.604 1.00 97.06 98 VAL A N 1
ATOM 794 C CA . VAL A 1 98 ? -1.775 4.165 -3.087 1.00 97.06 98 VAL A CA 1
ATOM 795 C C . VAL A 1 98 ? -2.799 4.363 -1.969 1.00 97.06 98 VAL A C 1
ATOM 797 O O . VAL A 1 98 ? -2.467 4.275 -0.790 1.00 97.06 98 VAL A O 1
ATOM 800 N N . MET A 1 99 ? -4.043 4.648 -2.330 1.00 97.25 99 MET A N 1
ATOM 801 C CA . MET A 1 99 ? -5.196 4.718 -1.439 1.00 97.25 99 MET A CA 1
ATOM 802 C C . MET A 1 99 ? -6.242 3.704 -1.891 1.00 97.25 99 MET A C 1
ATOM 804 O O . MET A 1 99 ? -6.533 3.615 -3.078 1.00 97.25 99 MET A O 1
ATOM 808 N N . ILE A 1 100 ? -6.815 2.944 -0.962 1.00 97.19 100 ILE A N 1
ATOM 809 C CA . ILE A 1 100 ? -7.902 2.012 -1.278 1.00 97.19 100 ILE A CA 1
ATOM 810 C C . ILE A 1 100 ? -9.205 2.805 -1.372 1.00 97.19 100 ILE A C 1
ATOM 812 O O . ILE A 1 100 ? -9.591 3.462 -0.402 1.00 97.19 100 ILE A O 1
ATOM 816 N N . THR A 1 101 ? -9.869 2.738 -2.523 1.00 96.06 101 THR A N 1
ATOM 817 C CA . THR A 1 101 ? -11.161 3.391 -2.776 1.00 96.06 101 THR A CA 1
ATOM 818 C C . THR A 1 101 ? -12.326 2.452 -2.502 1.00 96.06 101 THR A C 1
ATOM 820 O O . THR A 1 101 ? -13.278 2.865 -1.848 1.00 96.06 101 THR A O 1
ATOM 823 N N . LYS A 1 102 ? -12.227 1.184 -2.924 1.00 95.25 102 LYS A N 1
ATOM 824 C CA . LYS A 1 102 ? -13.231 0.139 -2.667 1.00 95.25 102 LYS A CA 1
ATOM 825 C C . LYS A 1 102 ? -12.556 -1.122 -2.141 1.00 95.25 102 LYS A C 1
ATOM 827 O O . LYS A 1 102 ? -11.521 -1.539 -2.662 1.00 95.25 102 LYS A O 1
ATOM 832 N N . LEU A 1 103 ? -13.145 -1.725 -1.112 1.00 94.25 103 LEU A N 1
ATOM 833 C CA . LEU A 1 103 ? -12.656 -2.966 -0.515 1.00 94.25 103 LEU A CA 1
ATOM 834 C C . LEU A 1 103 ? -13.320 -4.173 -1.173 1.00 94.25 103 LEU A C 1
ATOM 836 O O . LEU A 1 103 ? -14.537 -4.196 -1.327 1.00 94.25 103 LEU A O 1
ATOM 840 N N . ASN A 1 104 ? -12.535 -5.208 -1.461 1.00 93.88 104 ASN A N 1
ATOM 841 C CA . ASN A 1 104 ? -13.084 -6.539 -1.682 1.00 93.88 104 ASN A CA 1
ATOM 842 C C . ASN A 1 104 ? -13.421 -7.168 -0.310 1.00 93.88 104 ASN A C 1
ATOM 844 O O . ASN A 1 104 ? -12.555 -7.251 0.569 1.00 93.88 104 ASN A O 1
ATOM 848 N N . LEU A 1 105 ? -14.676 -7.595 -0.124 1.00 91.69 105 LEU A N 1
ATOM 849 C CA . LEU A 1 105 ? -15.189 -8.239 1.093 1.00 91.69 105 LEU A CA 1
ATOM 850 C C . LEU A 1 105 ? -15.699 -9.674 0.855 1.00 91.69 105 LEU A C 1
ATOM 852 O O . LEU A 1 105 ? -16.470 -10.196 1.663 1.00 91.69 105 LEU A O 1
ATOM 856 N N . ASP A 1 106 ? -15.267 -10.331 -0.216 1.00 90.75 106 ASP A N 1
ATOM 857 C CA . ASP A 1 106 ? -15.676 -11.700 -0.559 1.00 90.75 106 ASP A CA 1
ATOM 858 C C . ASP A 1 106 ? -15.239 -12.694 0.530 1.00 90.75 106 ASP A C 1
ATOM 860 O O . ASP A 1 106 ? -15.952 -13.629 0.893 1.00 90.75 106 ASP A O 1
ATOM 864 N N . ASP A 1 107 ? -14.078 -12.431 1.129 1.00 91.19 107 ASP A N 1
ATOM 865 C CA . ASP A 1 107 ? -13.466 -13.260 2.158 1.00 91.19 107 ASP A CA 1
ATOM 866 C C . ASP A 1 107 ? -14.039 -12.993 3.569 1.00 91.19 107 ASP A C 1
ATOM 868 O O . ASP A 1 107 ? -13.939 -11.886 4.119 1.00 91.19 107 ASP A O 1
ATOM 872 N N . LYS A 1 108 ? -14.549 -14.056 4.211 1.00 93.44 108 LYS A N 1
ATOM 873 C CA . LYS A 1 108 ? -15.024 -14.058 5.606 1.00 93.44 108 LYS A CA 1
ATOM 874 C C . LYS A 1 108 ? -13.949 -13.574 6.583 1.00 93.44 108 LYS A C 1
ATOM 876 O O . LYS A 1 108 ? -14.247 -12.799 7.490 1.00 93.44 108 LYS A O 1
ATOM 881 N N . TRP A 1 109 ? -12.684 -13.957 6.396 1.00 91.31 109 TRP A N 1
ATOM 882 C CA . TRP A 1 109 ? -11.604 -13.532 7.294 1.00 91.31 109 TRP A CA 1
ATOM 883 C C . TRP A 1 109 ? -11.345 -12.029 7.209 1.00 91.31 109 TRP A C 1
ATOM 885 O O . TRP A 1 109 ? -11.038 -11.392 8.219 1.00 91.31 109 TRP A O 1
ATOM 895 N N . ARG A 1 110 ? -11.511 -11.432 6.025 1.00 92.81 110 ARG A N 1
ATOM 896 C CA . ARG A 1 110 ? -11.324 -9.992 5.822 1.00 92.81 110 ARG A CA 1
ATOM 897 C C . ARG A 1 110 ? -12.427 -9.185 6.501 1.00 92.81 110 ARG A C 1
ATOM 899 O O . ARG A 1 110 ? -12.107 -8.225 7.205 1.00 92.81 110 ARG A O 1
ATOM 906 N N . LYS A 1 111 ? -13.680 -9.633 6.380 1.00 92.50 111 LYS A N 1
ATOM 907 C CA . LYS A 1 111 ? -14.827 -9.102 7.137 1.00 92.50 111 LYS A CA 1
ATOM 908 C C . LYS A 1 111 ? -14.577 -9.175 8.648 1.00 92.50 111 LYS A C 1
ATOM 910 O O . LYS A 1 111 ? -14.631 -8.153 9.327 1.00 92.50 111 LYS A O 1
ATOM 915 N N . ASN A 1 112 ? -14.137 -10.327 9.155 1.00 92.81 112 ASN A N 1
ATOM 916 C CA . ASN A 1 112 ? -13.841 -10.507 10.582 1.00 92.81 112 ASN A CA 1
ATOM 917 C C . ASN A 1 112 ? -12.717 -9.579 11.081 1.00 92.81 112 ASN A C 1
ATOM 919 O O . ASN A 1 112 ? -12.784 -9.036 12.186 1.00 92.81 112 ASN A O 1
ATOM 923 N N . ILE A 1 113 ? -11.666 -9.364 10.280 1.00 91.38 113 ILE A N 1
ATOM 924 C CA . ILE A 1 113 ? -10.585 -8.422 10.618 1.00 91.38 113 ILE A CA 1
ATOM 925 C C . ILE A 1 113 ? -11.115 -6.988 10.681 1.00 91.38 113 ILE A C 1
ATOM 927 O O . ILE A 1 113 ? -10.716 -6.234 11.575 1.00 91.38 113 ILE A O 1
ATOM 931 N N . LEU A 1 114 ? -11.984 -6.615 9.743 1.00 91.44 114 LEU A N 1
ATOM 932 C CA . LEU A 1 114 ? -12.590 -5.292 9.678 1.00 91.44 114 LEU A CA 1
ATOM 933 C C . LEU A 1 114 ? -13.460 -5.029 10.911 1.00 91.44 114 LEU A C 1
ATOM 935 O O . LEU A 1 114 ? -13.260 -4.031 11.601 1.00 91.44 114 LEU A O 1
ATOM 939 N N . GLU A 1 115 ? -14.343 -5.965 11.251 1.00 90.94 115 GLU A N 1
ATOM 940 C CA . GLU A 1 115 ? -15.199 -5.885 12.435 1.00 90.94 115 GLU A CA 1
ATOM 941 C C . GLU A 1 115 ? -14.391 -5.832 13.731 1.00 90.94 115 GLU A C 1
ATOM 943 O O . GLU A 1 115 ? -14.643 -4.987 14.591 1.00 90.94 115 GLU A O 1
ATOM 948 N N . ARG A 1 116 ? -13.369 -6.687 13.864 1.00 91.56 116 ARG A N 1
ATOM 949 C CA . ARG A 1 116 ? -12.481 -6.686 15.032 1.00 91.56 116 ARG A CA 1
ATOM 950 C C . ARG A 1 116 ? -11.791 -5.337 15.201 1.00 91.56 116 ARG A C 1
ATOM 952 O O . ARG A 1 116 ? -11.784 -4.788 16.298 1.00 91.56 116 ARG A O 1
ATOM 959 N N . LYS A 1 117 ? -11.239 -4.780 14.119 1.00 87.94 117 LYS A N 1
ATOM 960 C CA . LYS A 1 117 ? -10.587 -3.463 14.151 1.00 87.94 117 LYS A CA 1
ATOM 961 C C . LYS A 1 117 ? -11.574 -2.330 14.452 1.00 87.94 117 LYS A C 1
ATOM 963 O O . LYS A 1 117 ? -11.190 -1.388 15.144 1.00 87.94 117 LYS A O 1
ATOM 968 N N . LYS A 1 118 ? -12.817 -2.424 13.969 1.00 87.44 118 LYS A N 1
ATOM 969 C CA . LYS A 1 118 ? -13.888 -1.462 14.264 1.00 87.44 118 LYS A CA 1
ATOM 970 C C . LYS A 1 118 ? -14.249 -1.470 15.752 1.00 87.44 118 LYS A C 1
ATOM 972 O O . LYS A 1 118 ? -14.294 -0.406 16.363 1.00 87.44 118 LYS A O 1
ATOM 977 N N . LYS A 1 119 ? -14.393 -2.657 16.356 1.00 83.81 119 LYS A N 1
ATOM 978 C CA . LYS A 1 119 ? -14.651 -2.822 17.800 1.00 83.81 119 LYS A CA 1
ATOM 979 C C . LYS A 1 119 ? -13.550 -2.199 18.661 1.00 83.81 119 LYS A C 1
ATOM 981 O O . LYS A 1 119 ? -13.850 -1.423 19.557 1.00 83.81 119 LYS A O 1
ATOM 986 N N . THR A 1 120 ? -12.277 -2.464 18.352 1.00 81.31 120 THR A N 1
ATOM 987 C CA . THR A 1 120 ? -11.137 -1.915 19.118 1.00 81.31 120 THR A CA 1
ATOM 988 C C . THR A 1 120 ? -11.091 -0.384 19.120 1.00 81.31 120 THR A C 1
ATOM 990 O O . THR A 1 120 ? -10.567 0.216 20.050 1.00 81.31 120 THR A O 1
ATOM 993 N N . LYS A 1 121 ? -11.617 0.265 18.077 1.00 70.94 121 LYS A N 1
ATOM 994 C CA . LYS A 1 121 ? -11.618 1.727 17.935 1.00 70.94 121 LYS A CA 1
ATOM 995 C C . LYS A 1 121 ? -12.808 2.414 18.620 1.00 70.94 121 LYS A C 1
ATOM 997 O O . LYS A 1 121 ? -12.870 3.636 18.564 1.00 70.94 121 LYS A O 1
ATOM 1002 N N . GLY A 1 122 ? -13.735 1.669 19.233 1.00 60.69 122 GLY A N 1
ATOM 1003 C CA . GLY A 1 122 ? -14.873 2.234 19.973 1.00 60.69 122 GLY A CA 1
ATOM 1004 C C . GLY A 1 122 ? -15.884 3.004 19.114 1.00 60.69 122 GLY A C 1
ATOM 1005 O O . GLY A 1 122 ? -16.712 3.732 19.648 1.00 60.69 122 GLY A O 1
ATOM 1006 N N . VAL A 1 123 ? -15.840 2.866 17.782 1.00 56.28 123 VAL A N 1
ATOM 1007 C CA . VAL A 1 123 ? -16.741 3.592 16.871 1.00 56.28 123 VAL A CA 1
ATOM 1008 C C . VAL A 1 123 ? -18.018 2.776 16.661 1.00 56.28 123 VAL A C 1
ATOM 1010 O O . VAL A 1 123 ? -18.245 2.167 15.612 1.00 56.28 123 VAL A O 1
ATOM 1013 N N . SER A 1 124 ? -18.852 2.722 17.696 1.00 43.22 124 SER A N 1
ATOM 1014 C CA . SER A 1 124 ? -20.239 2.271 17.607 1.00 43.22 124 SER A CA 1
ATOM 1015 C C . SER A 1 124 ? -21.137 3.479 17.346 1.00 43.22 124 SER A C 1
ATOM 1017 O O . SER A 1 124 ? -21.555 4.150 18.281 1.00 43.22 124 SER A O 1
ATOM 1019 N N . GLY A 1 125 ? -21.442 3.756 16.077 1.00 44.94 125 GLY A N 1
ATOM 1020 C CA . GLY A 1 125 ? -22.539 4.666 15.733 1.00 44.94 125 GLY A CA 1
ATOM 1021 C C . GLY A 1 125 ? -22.165 5.829 14.827 1.00 44.94 125 GLY A C 1
ATOM 1022 O O . GLY A 1 125 ? -22.170 6.971 15.252 1.00 44.94 125 GLY A O 1
ATOM 1023 N N . LEU A 1 126 ? -21.951 5.538 13.547 1.00 38.28 126 LEU A N 1
ATOM 1024 C CA . LEU A 1 126 ? -22.322 6.436 12.452 1.00 38.28 126 LEU A CA 1
ATOM 1025 C C . LEU A 1 126 ? -23.019 5.549 11.417 1.00 38.28 126 LEU A C 1
ATOM 1027 O O . LEU A 1 126 ? -22.395 4.989 10.521 1.00 38.28 126 LEU A O 1
ATOM 1031 N N . LYS A 1 127 ? -24.320 5.319 11.623 1.00 39.62 127 LYS A N 1
ATOM 1032 C CA . LYS A 1 127 ? -25.209 4.844 10.560 1.00 39.62 127 LYS A CA 1
ATOM 1033 C C . LYS A 1 127 ? -25.462 6.044 9.644 1.00 39.62 127 LYS A C 1
ATOM 1035 O O . LYS A 1 127 ? -26.297 6.879 9.974 1.00 39.62 127 LYS A O 1
ATOM 1040 N N . SER A 1 128 ? -24.759 6.147 8.520 1.00 36.16 128 SER A N 1
ATOM 1041 C CA . SER A 1 128 ? -25.160 7.034 7.423 1.00 36.16 128 SER A CA 1
ATOM 1042 C C . SER A 1 128 ? -25.986 6.231 6.420 1.00 36.16 128 SER A C 1
ATOM 1044 O O . SER A 1 128 ? -25.444 5.517 5.589 1.00 36.16 128 SER A O 1
ATOM 1046 N N . GLN A 1 129 ? -27.294 6.283 6.665 1.00 37.62 129 GLN A N 1
ATOM 1047 C CA . GLN A 1 129 ? -28.424 6.366 5.734 1.00 37.62 129 GLN A CA 1
ATOM 1048 C C . GLN A 1 129 ? -28.380 5.599 4.397 1.00 37.62 129 GLN A C 1
ATOM 1050 O O . GLN A 1 129 ? -27.504 5.775 3.559 1.00 37.62 129 GLN A O 1
ATOM 1055 N N . LYS A 1 130 ? -29.443 4.798 4.243 1.00 33.62 130 LYS A N 1
ATOM 1056 C CA . LYS A 1 130 ? -29.988 4.188 3.027 1.00 33.62 130 LYS A CA 1
ATOM 1057 C C . LYS A 1 130 ? -29.970 5.121 1.809 1.00 33.62 130 LYS A C 1
ATOM 1059 O O . LYS A 1 130 ? -30.223 6.316 1.939 1.00 33.62 130 LYS A O 1
ATOM 1064 N N . GLU A 1 131 ? -29.783 4.499 0.651 1.00 30.77 131 GLU A N 1
ATOM 1065 C CA . GLU A 1 131 ? -30.116 5.002 -0.685 1.00 30.77 131 GLU A CA 1
ATOM 1066 C C . GLU A 1 131 ? -31.524 5.620 -0.756 1.00 30.77 131 GLU A C 1
ATOM 1068 O O . GLU A 1 131 ? -32.446 5.134 -0.091 1.00 30.77 131 GLU A O 1
ATOM 1073 N N . PRO A 1 132 ? -31.722 6.623 -1.625 1.00 34.44 132 PRO A N 1
ATOM 1074 C CA . PRO A 1 132 ? -32.978 6.784 -2.337 1.00 34.44 132 PRO A CA 1
ATOM 1075 C C . PRO A 1 132 ? -32.817 6.406 -3.817 1.00 34.44 132 PRO A C 1
ATOM 1077 O O . PRO A 1 132 ? -32.074 7.044 -4.565 1.00 34.44 132 PRO A O 1
ATOM 1080 N N . GLU A 1 133 ? -33.558 5.369 -4.206 1.00 34.41 133 GLU A N 1
ATOM 1081 C CA . GLU A 1 133 ? -33.972 5.083 -5.579 1.00 34.41 133 GLU A CA 1
ATOM 1082 C C . GLU A 1 133 ? -34.789 6.254 -6.176 1.00 34.41 133 GLU A C 1
ATOM 1084 O O . GLU A 1 133 ? -35.344 7.097 -5.468 1.00 34.41 133 GLU A O 1
ATOM 1089 N N . GLU A 1 134 ? -34.816 6.283 -7.507 1.00 30.16 134 GLU A N 1
ATOM 1090 C CA . GLU A 1 134 ? -35.355 7.274 -8.447 1.00 30.16 134 GLU A CA 1
ATOM 1091 C C . GLU A 1 134 ? -36.696 7.948 -8.104 1.00 30.16 134 GLU A C 1
ATOM 1093 O O . GLU A 1 134 ? -37.657 7.276 -7.739 1.00 30.16 134 GLU A O 1
ATOM 1098 N N . LYS A 1 135 ? -36.817 9.245 -8.450 1.00 25.92 135 LYS A N 1
ATOM 1099 C CA . LYS A 1 135 ? -37.949 9.773 -9.247 1.00 25.92 135 LYS A CA 1
ATOM 1100 C C . LYS A 1 135 ? -37.501 10.923 -10.155 1.00 25.92 135 LYS A C 1
ATOM 1102 O O . LYS A 1 135 ? -37.214 12.025 -9.693 1.00 25.92 135 LYS A O 1
ATOM 1107 N N . GLN A 1 136 ? -37.480 10.653 -11.458 1.00 26.78 136 GLN A N 1
ATOM 1108 C CA . GLN A 1 136 ? -37.601 11.660 -12.510 1.00 26.78 136 GLN A CA 1
ATOM 1109 C C . GLN A 1 136 ? -39.082 12.060 -12.684 1.00 26.78 136 GLN A C 1
ATOM 1111 O O . GLN A 1 136 ? -39.975 11.242 -12.467 1.00 26.78 136 GLN A O 1
ATOM 1116 N N . SER A 1 137 ? -39.289 13.284 -13.185 1.00 26.16 137 SER A N 1
ATOM 1117 C CA . SER A 1 137 ? -40.488 13.862 -13.836 1.00 26.16 137 SER A CA 1
ATOM 1118 C C . SER A 1 137 ? -41.459 14.752 -13.026 1.00 26.16 137 SER A C 1
ATOM 1120 O O . SER A 1 137 ? -41.851 14.450 -11.902 1.00 26.16 137 SER A O 1
ATOM 1122 N N . SER A 1 138 ? -41.868 15.836 -13.711 1.00 27.31 138 SER A N 1
ATOM 1123 C CA . SER A 1 138 ? -42.744 16.983 -13.370 1.00 27.31 138 SER A CA 1
ATOM 1124 C C . SER A 1 138 ? -42.068 18.131 -12.581 1.00 27.31 138 SER A C 1
ATOM 1126 O O . SER A 1 138 ? -41.479 17.909 -11.536 1.00 27.31 138 SER A O 1
ATOM 1128 N N . GLU A 1 139 ? -42.060 19.407 -12.980 1.00 28.17 139 GLU A N 1
ATOM 1129 C CA . GLU A 1 139 ? -42.566 20.104 -14.166 1.00 28.17 139 GLU A CA 1
ATOM 1130 C C . GLU A 1 139 ? -41.985 21.534 -14.175 1.00 28.17 139 GLU A C 1
ATOM 1132 O O . GLU A 1 139 ? -41.732 22.135 -13.129 1.00 28.17 139 GLU A O 1
ATOM 1137 N N . ALA A 1 140 ? -41.737 22.085 -15.360 1.00 28.47 140 ALA A N 1
ATOM 1138 C CA . ALA A 1 140 ? -41.218 23.433 -15.541 1.00 28.47 140 ALA A CA 1
ATOM 1139 C C . ALA A 1 140 ? -42.317 24.511 -15.408 1.00 28.47 140 ALA A C 1
ATOM 1141 O O . ALA A 1 140 ? -43.451 24.302 -15.819 1.00 28.47 140 ALA A O 1
ATOM 1142 N N . LYS A 1 141 ? -41.890 25.718 -14.992 1.00 24.38 141 LYS A N 1
ATOM 1143 C CA . LYS A 1 141 ? -42.547 27.048 -15.095 1.00 24.38 141 LYS A CA 1
ATOM 1144 C C . LYS A 1 141 ? -43.618 27.419 -14.045 1.00 24.38 141 LYS A C 1
ATOM 1146 O O . LYS A 1 141 ? -44.795 27.155 -14.237 1.00 24.38 141 LYS A O 1
ATOM 1151 N N . LYS A 1 142 ? -43.248 28.298 -13.093 1.00 25.06 142 LYS A N 1
ATOM 1152 C CA . LYS A 1 142 ? -43.604 29.745 -13.111 1.00 25.06 142 LYS A CA 1
ATOM 1153 C C . LYS A 1 142 ? -43.090 30.517 -11.872 1.00 25.06 142 LYS A C 1
ATOM 1155 O O . LYS A 1 142 ? -43.508 30.295 -10.749 1.00 25.06 142 LYS A O 1
ATOM 1160 N N . THR A 1 143 ? -42.187 31.463 -12.149 1.00 25.92 143 THR A N 1
ATOM 1161 C CA . THR A 1 143 ? -42.127 32.854 -11.638 1.00 25.92 143 THR A CA 1
ATOM 1162 C C . THR A 1 143 ? -42.169 33.179 -10.130 1.00 25.92 143 THR A C 1
ATOM 1164 O O . THR A 1 143 ? -43.213 33.165 -9.499 1.00 25.92 143 THR A O 1
ATOM 1167 N N . LYS A 1 144 ? -41.020 33.698 -9.663 1.00 26.75 144 LYS A N 1
ATOM 1168 C CA . LYS A 1 144 ? -40.796 34.969 -8.928 1.00 26.75 144 LYS A CA 1
ATOM 1169 C C . LYS A 1 144 ? -41.659 35.319 -7.689 1.00 26.75 144 LYS A C 1
ATOM 1171 O O . LYS A 1 144 ? -42.818 35.680 -7.800 1.00 26.75 144 LYS A O 1
ATOM 1176 N N . LYS A 1 145 ? -40.924 35.475 -6.574 1.00 23.92 145 LYS A N 1
ATOM 1177 C CA . LYS A 1 145 ? -41.004 36.525 -5.527 1.00 23.92 145 LYS A CA 1
ATOM 1178 C C . LYS A 1 145 ? -42.315 36.706 -4.732 1.00 23.92 145 LYS A C 1
ATOM 1180 O O . LYS A 1 145 ? -43.216 37.422 -5.131 1.00 23.92 145 LYS A O 1
ATOM 1185 N N . ALA A 1 146 ? -42.257 36.196 -3.500 1.00 27.08 146 ALA A N 1
ATOM 1186 C CA . ALA A 1 146 ? -42.399 36.936 -2.238 1.00 27.08 146 ALA A CA 1
ATOM 1187 C C . ALA A 1 146 ? -43.446 38.070 -2.130 1.00 27.08 146 ALA A C 1
ATOM 1189 O O . ALA A 1 146 ? -43.201 39.192 -2.563 1.00 27.08 146 ALA A O 1
ATOM 1190 N N . SER A 1 147 ? -44.484 37.832 -1.323 1.00 27.11 147 SER A N 1
ATOM 1191 C CA . SER A 1 147 ? -45.116 38.848 -0.468 1.00 27.11 147 SER A CA 1
ATOM 1192 C C . SER A 1 147 ? -45.667 38.196 0.817 1.00 27.11 147 SER A C 1
ATOM 1194 O O . SER A 1 147 ? -46.059 37.030 0.836 1.00 27.11 147 SER A O 1
ATOM 1196 N N . LYS A 1 148 ? -45.569 38.919 1.939 1.00 28.62 148 LYS A N 1
ATOM 1197 C CA . LYS A 1 148 ? -45.843 38.475 3.319 1.00 28.62 148 LYS A CA 1
ATOM 1198 C C . LYS A 1 148 ? -47.277 38.841 3.758 1.00 28.62 148 LYS A C 1
ATOM 1200 O O . LYS A 1 148 ? -47.596 40.014 3.660 1.00 28.62 148 LYS A O 1
ATOM 1205 N N . LYS A 1 149 ? -47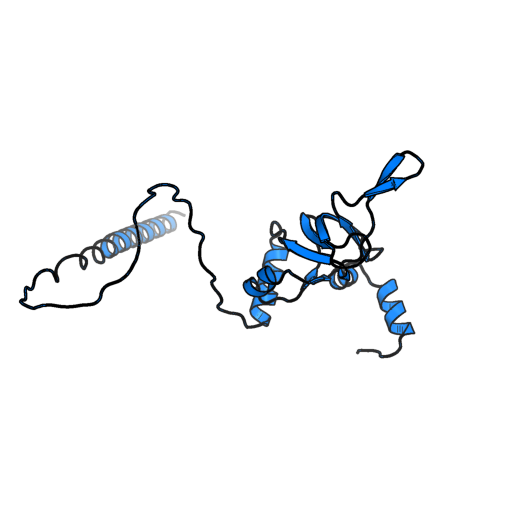.979 37.864 4.380 1.00 25.17 149 LYS A N 1
ATOM 1206 C CA . LYS A 1 149 ? -48.923 37.892 5.551 1.00 25.17 149 LYS A CA 1
ATOM 1207 C C . LYS A 1 149 ? -50.115 38.893 5.578 1.00 25.17 149 LYS A C 1
ATOM 1209 O O . LYS A 1 149 ? -50.042 39.938 4.958 1.00 25.17 149 LYS A O 1
ATOM 1214 N N . PRO A 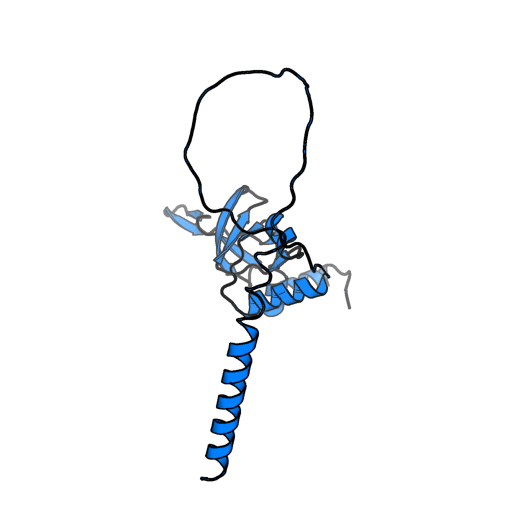1 150 ? -51.084 38.750 6.517 1.00 40.66 150 PRO A N 1
ATOM 1215 C CA . PRO A 1 150 ? -51.798 37.565 7.047 1.00 40.66 150 PRO A CA 1
ATOM 1216 C C . PRO A 1 150 ? -53.338 37.804 7.105 1.00 40.66 150 PRO A C 1
ATOM 1218 O O . PRO A 1 150 ? -53.766 38.944 6.984 1.00 40.66 150 PRO A O 1
ATOM 1221 N N . THR A 1 151 ? -54.194 36.804 7.387 1.00 24.56 151 THR A N 1
ATOM 1222 C CA . THR A 1 151 ? -55.476 37.038 8.118 1.00 24.56 151 THR A CA 1
ATOM 1223 C C . THR A 1 151 ? -56.221 35.758 8.549 1.00 24.56 151 THR A C 1
ATOM 1225 O O . THR A 1 151 ? -56.359 34.829 7.770 1.00 24.56 151 THR A O 1
ATOM 1228 N N . ARG A 1 152 ? -56.689 35.801 9.816 1.00 26.58 152 ARG A N 1
ATOM 1229 C CA . ARG A 1 152 ? -57.857 35.181 10.514 1.00 26.58 152 ARG A CA 1
ATOM 1230 C C . ARG A 1 152 ? -58.234 33.707 10.240 1.00 26.58 152 ARG A C 1
ATOM 1232 O O . ARG A 1 152 ? -58.508 33.349 9.113 1.00 26.58 152 ARG A O 1
ATOM 1239 N N . ARG A 1 153 ? -58.218 32.786 11.223 1.00 26.86 153 ARG A N 1
ATOM 1240 C CA . ARG A 1 153 ? -58.975 32.601 12.506 1.00 26.86 153 ARG A CA 1
ATOM 1241 C C . ARG A 1 153 ? -60.256 31.759 12.300 1.00 26.86 153 ARG A C 1
ATOM 1243 O O . ARG A 1 153 ? -61.039 32.114 11.434 1.00 26.86 153 ARG A O 1
ATOM 1250 N N . VAL A 1 154 ? -60.481 30.813 13.242 1.00 28.50 154 VAL A N 1
ATOM 1251 C CA . VAL A 1 154 ? -61.725 30.050 13.588 1.00 28.50 154 VAL A CA 1
ATOM 1252 C C . VAL A 1 154 ? -61.839 28.686 12.856 1.00 28.50 154 VAL A C 1
ATOM 1254 O O . VAL A 1 154 ? -61.667 28.681 11.652 1.00 28.50 154 VAL A O 1
ATOM 1257 N N . GLN A 1 155 ? -62.096 27.489 13.425 1.00 32.75 155 GLN A N 1
ATOM 1258 C CA . GLN A 1 155 ? -62.290 26.912 14.777 1.00 32.75 155 GLN A CA 1
ATOM 1259 C C . GLN A 1 155 ? -62.163 25.355 14.708 1.00 32.75 155 GLN A C 1
ATOM 1261 O O . GLN A 1 155 ? -62.192 24.773 13.632 1.00 32.75 155 GLN A O 1
ATOM 1266 N N . LYS A 1 156 ? -62.038 24.735 15.894 1.00 27.69 156 LYS A N 1
ATOM 1267 C CA . LYS A 1 156 ? -62.134 23.312 16.318 1.00 27.69 156 LYS A CA 1
ATOM 1268 C C . LYS A 1 156 ? -62.995 22.311 15.504 1.00 27.69 156 LYS A C 1
ATOM 1270 O O . LYS A 1 156 ? -64.166 22.581 15.281 1.00 27.69 156 LYS A O 1
ATOM 1275 N N . SER A 1 157 ? -62.485 21.075 15.405 1.00 27.36 157 SER A N 1
ATOM 1276 C CA . SER A 1 157 ? -63.079 19.778 15.844 1.00 27.36 157 SER A CA 1
ATOM 1277 C C . SER A 1 157 ? -61.943 18.724 15.782 1.00 27.36 157 SER A C 1
ATOM 1279 O O . SER A 1 157 ? -61.124 18.782 14.875 1.00 27.36 157 SER A O 1
ATOM 1281 N N . ALA A 1 158 ? -61.566 17.985 16.836 1.00 29.38 158 ALA A N 1
ATOM 1282 C CA . ALA A 1 158 ? -62.201 16.787 17.412 1.00 29.38 158 ALA A CA 1
ATOM 1283 C C . ALA A 1 158 ? -62.574 15.726 16.352 1.00 29.38 158 ALA A C 1
ATOM 1285 O O . ALA A 1 158 ? -63.216 16.088 15.379 1.00 29.38 158 ALA A O 1
ATOM 1286 N N . GLU A 1 159 ? -62.196 14.458 16.604 1.00 27.62 159 GLU A N 1
ATOM 1287 C CA . GLU A 1 159 ? -62.203 13.262 15.712 1.00 27.62 159 GLU A CA 1
ATOM 1288 C C . GLU A 1 159 ? -60.942 13.187 14.817 1.00 27.62 159 GLU A C 1
ATOM 1290 O O . GLU A 1 159 ? -60.647 14.103 14.071 1.00 27.62 159 GLU A O 1
ATOM 1295 N N . ASN A 1 160 ? -60.032 12.209 14.858 1.00 32.34 160 ASN A N 1
ATOM 1296 C CA . ASN A 1 160 ? -60.103 10.794 15.192 1.00 32.34 160 ASN A CA 1
ATOM 1297 C C . ASN A 1 160 ? -58.855 10.370 15.984 1.00 32.34 160 ASN A C 1
ATOM 1299 O O . ASN A 1 160 ? -57.749 10.262 15.458 1.00 32.34 160 ASN A O 1
ATOM 1303 N N . VAL A 1 161 ? -59.064 10.083 17.268 1.00 32.16 161 VAL A N 1
ATOM 1304 C CA . VAL A 1 161 ? -58.155 9.335 18.151 1.00 32.16 161 VAL A CA 1
ATOM 1305 C C . VAL A 1 161 ? -58.630 7.877 18.169 1.00 32.16 161 VAL A C 1
ATOM 1307 O O . VAL A 1 161 ? -58.711 7.259 19.212 1.00 32.16 161 VAL A O 1
ATOM 1310 N N . VAL A 1 162 ? -59.020 7.301 17.033 1.00 38.16 162 VAL A N 1
ATOM 1311 C CA . VAL A 1 162 ? -59.432 5.890 16.960 1.00 38.16 162 VAL A CA 1
ATOM 1312 C C . VAL A 1 162 ? -59.143 5.376 15.558 1.00 38.16 162 VAL A C 1
ATOM 1314 O O . VAL A 1 162 ? -60.039 5.254 14.747 1.00 38.16 162 VAL A O 1
ATOM 1317 N N . GLU A 1 163 ? -57.874 5.139 15.243 1.00 34.34 163 GLU A N 1
ATOM 1318 C CA . GLU A 1 163 ? -57.479 4.156 14.229 1.00 34.34 163 GLU A CA 1
ATOM 1319 C C . GLU A 1 163 ? -55.957 4.027 14.255 1.00 34.34 163 GLU A C 1
ATOM 1321 O O . GLU A 1 163 ? -55.231 5.016 14.195 1.00 34.34 163 GLU A O 1
ATOM 1326 N N . ASN A 1 164 ? -55.467 2.793 14.359 1.00 35.03 164 ASN A N 1
ATOM 1327 C CA . ASN A 1 164 ? -54.062 2.392 14.539 1.00 35.03 164 ASN A CA 1
ATOM 1328 C C . ASN A 1 164 ? -53.578 2.177 15.985 1.00 35.03 164 ASN A C 1
ATOM 1330 O O . ASN A 1 164 ? -52.381 2.264 16.260 1.00 35.03 164 ASN A O 1
ATOM 1334 N N . LYS A 1 165 ? -54.474 1.750 16.885 1.00 33.62 165 LYS A N 1
ATOM 1335 C CA . LYS A 1 165 ? -54.102 0.813 17.967 1.00 33.62 165 LYS A CA 1
ATOM 1336 C C . LYS A 1 165 ? -54.373 -0.661 17.600 1.00 33.62 165 LYS A C 1
ATOM 1338 O O . LYS A 1 165 ? -53.674 -1.539 18.090 1.00 33.62 165 LYS A O 1
ATOM 1343 N N . ASP A 1 166 ? -55.220 -0.937 16.607 1.00 44.19 166 ASP A N 1
ATOM 1344 C CA . ASP A 1 166 ? -55.701 -2.298 16.289 1.00 44.19 166 ASP A CA 1
ATOM 1345 C C . ASP A 1 166 ? -54.841 -3.164 15.350 1.00 44.19 166 ASP A C 1
ATOM 1347 O O . ASP A 1 166 ? -55.257 -4.249 14.935 1.00 44.19 166 ASP A O 1
ATOM 1351 N N . LYS A 1 167 ? -53.610 -2.751 15.023 1.00 37.03 167 LYS A N 1
ATOM 1352 C CA . LYS A 1 167 ? -52.653 -3.621 14.300 1.00 37.03 167 LYS A CA 1
ATOM 1353 C C . LYS A 1 167 ? -51.597 -4.259 15.203 1.00 37.03 167 LYS A C 1
ATOM 1355 O O . LYS A 1 167 ? -50.836 -5.104 14.737 1.00 37.03 167 LYS A O 1
ATOM 1360 N N . LYS A 1 168 ? -51.571 -3.906 16.492 1.00 35.88 168 LYS A N 1
ATOM 1361 C CA . LYS A 1 168 ? -50.595 -4.436 17.454 1.00 35.88 168 LYS A CA 1
ATOM 1362 C C . LYS A 1 168 ? -51.075 -5.711 18.164 1.00 35.88 168 LYS A C 1
ATOM 1364 O O . LYS A 1 168 ? -50.244 -6.541 18.515 1.00 35.88 168 LYS A O 1
ATOM 1369 N N . ASP A 1 169 ? -52.388 -5.938 18.230 1.00 43.53 169 ASP A N 1
ATOM 1370 C CA . ASP A 1 169 ? -52.967 -7.036 19.025 1.00 43.53 169 ASP A CA 1
ATOM 1371 C C . ASP A 1 169 ? -53.379 -8.279 18.213 1.00 43.53 169 ASP A C 1
ATOM 1373 O O . ASP A 1 169 ? -53.701 -9.322 18.781 1.00 43.53 169 ASP A O 1
ATOM 1377 N N . LYS A 1 170 ? -53.286 -8.236 16.874 1.00 38.09 170 LYS A N 1
ATOM 1378 C CA . LYS A 1 170 ? -53.542 -9.412 16.015 1.00 38.09 170 LYS A CA 1
ATOM 1379 C C . LYS A 1 170 ? -52.317 -10.319 15.827 1.00 38.09 170 LYS A C 1
ATOM 1381 O O . LYS A 1 170 ? -52.482 -11.525 15.672 1.00 38.09 170 LYS A O 1
ATOM 1386 N N . ASN A 1 171 ? -51.094 -9.788 15.933 1.00 41.50 171 ASN A N 1
ATOM 1387 C CA . ASN A 1 171 ? -49.867 -10.583 15.755 1.00 41.50 171 ASN A CA 1
ATOM 1388 C C . ASN A 1 171 ? -49.419 -11.350 17.010 1.00 41.50 171 ASN A C 1
ATOM 1390 O O . ASN A 1 171 ? -48.704 -12.339 16.892 1.00 41.50 171 ASN A O 1
ATOM 1394 N N . ALA A 1 172 ? -49.888 -10.970 18.201 1.00 47.47 172 ALA A N 1
ATOM 1395 C CA . ALA A 1 172 ? -49.540 -11.671 19.440 1.00 47.47 172 ALA A CA 1
ATOM 1396 C C . ALA A 1 172 ? -50.289 -13.012 19.613 1.00 47.47 172 ALA A C 1
ATOM 1398 O O . ALA A 1 172 ? -49.832 -13.895 20.339 1.00 47.47 172 ALA A O 1
ATOM 1399 N N . LYS A 1 173 ? -51.429 -13.196 18.929 1.00 43.41 173 LYS A N 1
ATOM 1400 C CA . LYS A 1 173 ? -52.266 -14.404 19.054 1.00 43.41 173 LYS A CA 1
ATOM 1401 C C . LYS A 1 173 ? -51.823 -15.548 18.130 1.00 43.41 173 LYS A C 1
ATOM 1403 O O . LYS A 1 173 ? -51.993 -16.711 18.489 1.00 43.41 173 LYS A O 1
ATOM 1408 N N . VAL A 1 174 ? -51.194 -15.226 16.995 1.00 54.03 174 VAL A N 1
ATOM 1409 C CA . VAL A 1 174 ? -50.650 -16.209 16.034 1.00 54.03 174 VAL A CA 1
ATOM 1410 C C . VAL A 1 174 ? -49.352 -16.837 16.569 1.00 54.03 174 VAL A C 1
ATOM 1412 O O . VAL A 1 174 ? -49.171 -18.052 16.508 1.00 54.03 174 VAL A O 1
ATOM 1415 N N . GLU A 1 175 ? -48.503 -16.046 17.233 1.00 48.03 175 GLU A N 1
ATOM 1416 C CA . GLU A 1 175 ? -47.209 -16.505 17.766 1.00 48.03 175 GLU A CA 1
ATOM 1417 C C . GLU A 1 175 ? -47.327 -17.453 18.984 1.00 48.03 175 GLU A C 1
ATOM 1419 O O . GLU A 1 175 ? -46.414 -18.231 19.278 1.00 48.03 175 GLU A O 1
ATOM 1424 N N . ALA A 1 176 ? -48.463 -17.425 19.692 1.00 51.72 176 ALA A N 1
ATOM 1425 C CA . ALA A 1 176 ? -48.739 -18.302 20.833 1.00 51.72 176 ALA A CA 1
ATOM 1426 C C . ALA A 1 176 ? -49.267 -19.692 20.417 1.00 51.72 176 ALA A C 1
ATOM 1428 O O . ALA A 1 176 ? -49.086 -20.669 21.151 1.00 51.72 176 ALA A O 1
ATOM 1429 N N . GLN A 1 177 ? -49.890 -19.808 19.238 1.00 50.84 177 GLN A N 1
ATOM 1430 C CA . GLN A 1 177 ? -50.407 -21.082 18.720 1.00 50.84 177 GLN A CA 1
ATOM 1431 C C . GLN A 1 177 ? -49.294 -21.941 18.096 1.00 50.84 177 GLN A C 1
ATOM 1433 O O . GLN A 1 177 ? -49.250 -23.148 18.340 1.00 50.84 177 GLN A O 1
ATOM 1438 N N . GLU A 1 178 ? -48.313 -21.339 17.416 1.00 49.09 178 GLU A N 1
ATOM 1439 C CA . GLU A 1 178 ? -47.187 -22.079 16.818 1.00 49.09 178 GLU A CA 1
ATOM 1440 C C . GLU A 1 178 ? -46.210 -22.661 17.856 1.00 49.09 178 GLU A C 1
ATOM 1442 O O . GLU A 1 178 ? -45.671 -23.760 17.673 1.00 49.09 178 GLU A O 1
ATOM 1447 N N . LYS A 1 179 ? -46.025 -21.988 19.002 1.00 51.44 179 LYS A N 1
ATOM 1448 C CA . LYS A 1 179 ? -45.161 -22.481 20.093 1.00 51.44 179 LYS A CA 1
ATOM 1449 C C . LYS A 1 179 ? -45.770 -23.686 20.833 1.00 51.44 179 LYS A C 1
ATOM 1451 O O . LYS A 1 179 ? -45.022 -24.544 21.297 1.00 51.44 179 LYS A O 1
ATOM 1456 N N . LYS A 1 180 ? -47.106 -23.826 20.865 1.00 47.88 180 LYS A N 1
ATOM 1457 C CA . LYS A 1 180 ? -47.811 -24.994 21.444 1.00 47.88 180 LYS A CA 1
ATOM 1458 C C . LYS A 1 180 ? -47.783 -26.243 20.551 1.00 47.88 180 LYS A C 1
ATOM 1460 O O . LYS A 1 180 ? -47.824 -27.359 21.066 1.00 47.88 180 LYS A O 1
ATOM 1465 N N . VAL A 1 181 ? -47.692 -26.086 19.227 1.00 53.38 181 VAL A N 1
ATOM 1466 C CA . VAL A 1 181 ? -47.625 -27.222 18.283 1.00 53.38 181 VAL A CA 1
ATOM 1467 C C . VAL A 1 181 ? -46.225 -27.851 18.262 1.00 53.38 181 VAL A C 1
ATOM 1469 O O . VAL A 1 181 ? -46.095 -29.075 18.197 1.00 53.38 181 VAL A O 1
ATOM 1472 N N . ARG A 1 182 ? -45.163 -27.042 18.398 1.00 49.31 182 ARG A N 1
ATOM 1473 C CA . ARG A 1 182 ? -43.770 -27.530 18.418 1.00 49.31 182 ARG A CA 1
ATOM 1474 C C . ARG A 1 182 ? -43.434 -28.383 19.646 1.00 49.31 182 ARG A C 1
ATOM 1476 O O . ARG A 1 182 ? -42.749 -29.392 19.503 1.00 49.31 182 ARG A O 1
ATOM 1483 N N . THR A 1 183 ? -43.955 -28.044 20.825 1.00 50.09 183 THR A N 1
ATOM 1484 C CA . THR A 1 183 ? -43.683 -28.797 22.064 1.00 50.09 183 THR A CA 1
ATOM 1485 C C . THR A 1 183 ? -44.394 -30.153 22.111 1.00 50.09 183 THR A C 1
ATOM 1487 O O . THR A 1 183 ? -43.837 -31.113 22.637 1.00 50.09 183 THR A O 1
ATOM 1490 N N . ARG A 1 184 ? -45.572 -30.290 21.482 1.00 48.84 184 ARG A N 1
ATOM 1491 C CA . ARG A 1 184 ? -46.275 -31.585 21.355 1.00 48.84 184 ARG A CA 1
ATOM 1492 C C . ARG A 1 184 ? -45.596 -32.552 20.379 1.00 48.84 184 ARG A C 1
ATOM 1494 O O . ARG A 1 184 ? -45.638 -33.758 20.599 1.00 48.84 184 ARG A O 1
ATOM 1501 N N . ARG A 1 185 ? -44.945 -32.043 19.325 1.00 50.03 185 ARG A N 1
ATOM 1502 C CA . ARG A 1 185 ? -44.232 -32.869 18.330 1.00 50.03 185 ARG A CA 1
ATOM 1503 C C . ARG A 1 185 ? -42.892 -33.409 18.843 1.00 50.03 185 ARG A C 1
ATOM 1505 O O . ARG A 1 185 ? -42.494 -34.492 18.434 1.00 50.03 185 ARG A O 1
ATOM 1512 N N . GLY A 1 186 ? -42.225 -32.679 19.740 1.00 50.19 186 GLY A N 1
ATOM 1513 C CA . GLY A 1 186 ? -40.979 -33.124 20.375 1.00 50.19 186 GLY A CA 1
ATOM 1514 C C . GLY A 1 186 ? -41.182 -34.250 21.392 1.00 50.19 186 GLY A C 1
ATOM 1515 O O . GLY A 1 186 ? -40.350 -35.141 21.473 1.00 50.19 186 GLY A O 1
ATOM 1516 N N . LYS A 1 187 ? -42.317 -34.249 22.105 1.00 47.16 187 LYS A N 1
ATOM 1517 C CA . LYS A 1 187 ? -42.607 -35.221 23.172 1.00 47.16 187 LYS A CA 1
ATOM 1518 C C . LYS A 1 187 ? -43.023 -36.610 22.662 1.00 47.16 187 LYS A C 1
ATOM 1520 O O . LYS A 1 187 ? -42.737 -37.595 23.317 1.00 47.16 187 LYS A O 1
ATOM 1525 N N . ARG A 1 188 ? -43.639 -36.695 21.474 1.00 48.03 188 ARG A N 1
ATOM 1526 C CA . ARG A 1 188 ? -44.019 -37.981 20.848 1.00 48.03 188 ARG A CA 1
ATOM 1527 C C . ARG A 1 188 ? -42.836 -38.751 20.252 1.00 48.03 188 ARG A C 1
ATOM 1529 O O . ARG A 1 188 ? -42.911 -39.959 20.133 1.00 48.03 188 ARG A O 1
ATOM 1536 N N . LYS A 1 189 ? -41.743 -38.070 19.884 1.00 51.19 189 LYS A N 1
ATOM 1537 C CA . LYS A 1 189 ? -40.555 -38.725 19.304 1.00 51.19 189 LYS A CA 1
ATOM 1538 C C . LYS A 1 189 ? -39.643 -39.395 20.338 1.00 51.19 189 LYS A C 1
ATOM 1540 O O . LYS A 1 189 ? -38.757 -40.135 19.940 1.00 51.19 189 LYS A O 1
ATOM 1545 N N . SER A 1 190 ? -39.827 -39.111 21.626 1.00 50.69 190 SER A N 1
ATOM 1546 C CA . SER A 1 190 ? -39.023 -39.676 22.718 1.00 50.69 190 SER A CA 1
ATOM 1547 C C . SER A 1 190 ? -39.664 -40.887 23.405 1.00 50.69 190 SER A C 1
ATOM 1549 O O . SER A 1 190 ? -39.065 -41.415 24.328 1.00 50.69 190 SER A O 1
ATOM 1551 N N . GLU A 1 191 ? -40.870 -41.298 22.998 1.00 53.66 191 GLU A N 1
ATOM 1552 C CA . GLU A 1 191 ? -41.580 -42.468 23.553 1.00 53.66 191 GLU A CA 1
ATOM 1553 C C . GLU A 1 191 ? -41.590 -43.679 22.590 1.00 53.66 191 GLU A C 1
ATOM 1555 O O . GLU A 1 191 ? -42.100 -44.731 22.951 1.00 53.66 191 GLU A O 1
ATOM 1560 N N . GLU A 1 192 ? -41.005 -43.559 21.390 1.00 52.78 192 GLU A N 1
ATOM 1561 C CA . GLU A 1 192 ? -40.970 -44.609 20.347 1.00 52.78 192 GLU A CA 1
ATOM 1562 C C . GLU A 1 192 ? -39.537 -45.017 19.921 1.00 52.78 192 GLU A C 1
ATOM 1564 O O . GLU A 1 192 ? -39.341 -45.527 18.818 1.00 52.78 192 GLU A O 1
ATOM 1569 N N . ALA A 1 193 ? -38.520 -44.800 20.766 1.00 48.72 193 ALA A N 1
ATOM 1570 C CA . ALA A 1 193 ? -37.132 -45.212 20.506 1.00 48.72 193 ALA A CA 1
ATOM 1571 C C . ALA A 1 193 ? -36.482 -45.858 21.732 1.00 48.72 193 ALA A C 1
ATOM 1573 O O . ALA A 1 193 ? -36.691 -45.323 22.844 1.00 48.72 193 ALA A O 1
#

Foldseek 3Di:
DDDPDPVVVVVCLLPPDQVVLQVVQKAAEDPVVCLVLVDGIDRDDFQFWKAFCDDPRHGDIFTWHDADSNVQWTFGPPQWDADPVRDTDTDTDHRHRMYGHGDDPPDPVVVVVSVVRSVVSVPDDDPPDDDDDDDDDDDDDDDDDDDDDDDDDDDDDDDDPDDPPPVVPPVVVVVVVVVVVVVVVVVVVVVPD

Radius of gyration: 30.76 Å; chains: 1; bounding box: 84×84×52 Å

pLDDT: mean 73.08, std 27.81, range [23.92, 97.38]

Sequence (193 aa):
MQSSKPSKQRKRLFQAPDHIRYKHLSAPLSPELRKEHGIRSLPVRSGDTVRVMRGDYKGFEGKVLRVDRKEYRIYIEGLTREKVDGTTVLVPIHPSKVMITKLNLDDKWRKNILERKKKTKGVSGLKSQKEPEEKQSSEAKKTKKASKKPTRRVQKSAENVVENKDKKDKNAKVEAQEKKVRTRRGKRKSEEA

Secondary structure (DSSP, 8-state):
-----HHHHHHHHHT--HHHHHHHSEEEBPHHHHHHH--SEEE--TT-EEEE-SSTTTT-EEEEEEEETTTTEEEEEEEEEE-TTS-EEEEEE-GGGEEEEE----SHHHHHHHHHHHHHTT--------------------------------------S-SSSTTSSSHHHHHHHHHHHHHHHHHHTTS--